Protein AF-A0A9E3DAN7-F1 (afdb_monomer)

Foldseek 3Di:
DDDDDDDDDDDDDDPDDPCPPPDDPVVVVVVVVVVVVVVVVVVVVVVVVVCVVVVCVVVVVVVCCVVQHDDQWFPDPADWKDKFWDADPDDQLNVLVSCCVVQQIRGSVQLVVLCPPPVLVVVQDTAMFIGGHRDGSVRVNVRSSDCVRGAQDADDDPPFAQQWDADPVPRDIDHGPLSRRQVRQWDQMPNDTDTQHSVNLLCCLQPPDCVVVVPDPVLVVVLVVCRRGSVSD

Solvent-accessible surface area (backbone atoms o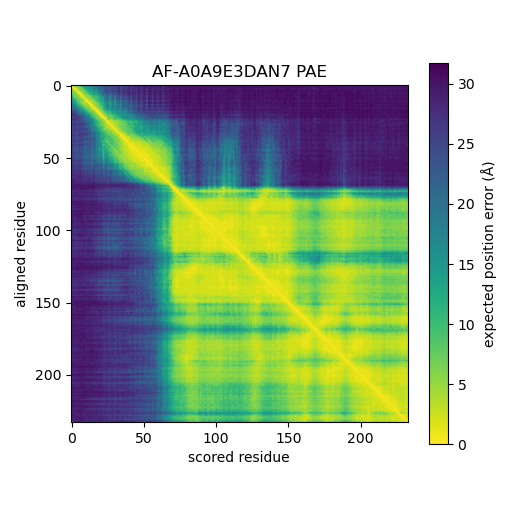nly — not comparable to full-atom values): 13617 Å² total; per-residue (Å²): 132,88,88,79,90,82,88,88,88,92,84,82,86,81,81,74,84,82,77,78,76,75,78,52,72,68,57,54,54,52,51,52,53,51,52,54,54,50,53,52,50,53,50,52,52,52,50,50,51,50,51,51,51,53,50,49,50,55,52,48,51,52,50,47,41,66,77,75,42,78,78,56,40,34,92,43,96,37,79,47,55,44,79,45,80,43,58,87,86,60,46,70,59,54,49,19,47,53,33,29,78,67,42,23,24,68,29,38,68,37,28,45,59,50,40,59,91,42,69,50,63,84,62,57,72,61,47,36,33,55,48,38,24,43,14,22,24,57,57,51,47,54,42,68,54,34,72,88,29,53,44,55,84,68,83,84,66,87,92,66,47,60,58,68,46,65,40,91,88,73,73,47,73,46,78,8,51,45,53,47,49,21,64,24,50,45,44,75,44,87,82,48,78,45,56,53,48,52,65,57,53,37,49,46,56,30,70,52,54,58,74,79,68,63,59,52,82,92,49,50,63,70,34,53,75,45,60,63,46,50,77,50,112

Secondary structure (DSSP, 8-state):
---------------------PPPHHHHHHHHHHHHHHHHHHHHHHHHHHHHHHHHHHHHHHHHHHHHSSSSS--SB-SSEEEEEE-TT--HHHHHHHHHHTTSSS-HHHHHHHHTT-TTGGGPPSEEEEEETTB-HHHHHHHHH-GGGEE------TT--SS-EE-TTT--EE--HHHHHHHHH-EEETTEEE---HHHHHHHHHHS-TTTTT--GGGHHHHHHTTT-TT--

Radius of gyration: 44.52 Å; Cα contacts (8 Å, |Δi|>4): 256; chains: 1; bounding box: 162×35×95 Å

Sequence (233 aa):
MVDSARRERAEPETVGPTTKRKPSRVARNKAERGRKRRRYANRIVVALIVVIVLGGVLVGAKLWHLAFGSGDDYSGSGKRDVVIAVQSGDSTTNVGETLQHQQVVKTVRAFVNAAHGNSGINSIQPGFYRLRTEISASNAVARLTDPKNRVGRLVIPEGRQLDDTTDMKTNKVNPGILSLISRATCVDLDGDHRCVTVEDLRAAATNSSLQALAVPPWAVEPVNELAKDHRRI

Mean predicted aligned error: 14.88 Å

Nearest PDB structures (foldseek):
  8yoa-assembly1_A  TM=8.653E-01  e=2.459E-21  Mycobacteroides abscessus
  4iiw-assembly1_A-5  TM=5.103E-01  e=6.784E-04  Listeria monocytogenes EGD-e
  4iiw-assembly1_B  TM=5.474E-01  e=1.122E-03  Listeria monocytogenes EGD-e
  8ia0-assembly1_CM  TM=1.717E-01  e=2.114E+00  Thermochaetoides thermophila DSM 1495

pLDDT: mean 83.81, std 14.25, range [36.97, 96.44]

Structure (mmCIF, N/CA/C/O backbone):
data_AF-A0A9E3DAN7-F1
#
_entry.id   AF-A0A9E3DAN7-F1
#
loop_
_atom_site.group_PDB
_atom_site.id
_atom_site.type_symbol
_atom_site.label_atom_id
_atom_site.label_alt_id
_atom_site.label_comp_id
_atom_site.label_asym_id
_atom_site.label_entity_id
_atom_site.label_seq_id
_atom_site.pdbx_PDB_ins_code
_atom_site.Cartn_x
_atom_site.Cartn_y
_atom_site.Cartn_z
_atom_site.occupancy
_atom_site.B_iso_or_equiv
_atom_site.auth_seq_id
_atom_site.auth_comp_id
_atom_site.auth_asym_id
_atom_site.auth_atom_id
_atom_site.pdbx_PDB_model_num
ATOM 1 N N . MET A 1 1 ? -134.682 -5.016 55.502 1.00 36.97 1 MET A N 1
ATOM 2 C CA . MET A 1 1 ? -134.777 -6.491 55.578 1.00 36.97 1 MET A CA 1
ATOM 3 C C . MET A 1 1 ? -133.570 -7.086 54.867 1.00 36.97 1 MET A C 1
ATOM 5 O O . MET A 1 1 ? -133.077 -6.424 53.972 1.00 36.97 1 MET A O 1
ATOM 9 N N . VAL A 1 2 ? -133.120 -8.248 55.353 1.00 45.25 2 VAL A N 1
ATOM 10 C CA . VAL A 1 2 ? -132.443 -9.401 54.706 1.00 45.25 2 VAL A CA 1
ATOM 11 C C . VAL A 1 2 ? -131.684 -9.229 53.360 1.00 45.25 2 VAL A C 1
ATOM 13 O O . VAL A 1 2 ? -132.153 -8.567 52.445 1.00 45.25 2 VAL A O 1
ATOM 16 N N . ASP A 1 3 ? -130.584 -9.993 53.263 1.00 42.81 3 ASP A N 1
ATOM 17 C CA . ASP A 1 3 ? -129.805 -10.446 52.086 1.00 42.81 3 ASP A CA 1
ATOM 18 C C . ASP A 1 3 ? -128.635 -9.617 51.511 1.00 42.81 3 ASP A C 1
ATOM 20 O O . ASP A 1 3 ? -128.644 -8.391 51.535 1.00 42.81 3 ASP A O 1
ATOM 24 N N . SER A 1 4 ? -127.606 -10.230 50.883 1.00 50.12 4 SER A N 1
ATOM 25 C CA . SER A 1 4 ? -126.839 -11.485 51.164 1.00 50.12 4 SER A CA 1
ATOM 26 C C . SER A 1 4 ? -125.834 -11.771 50.029 1.00 50.12 4 SER A C 1
ATOM 28 O O . SER A 1 4 ? -126.241 -12.219 48.963 1.00 50.12 4 SER A O 1
ATOM 30 N N . ALA A 1 5 ? -124.522 -11.682 50.300 1.00 53.94 5 ALA A N 1
ATOM 31 C CA . ALA A 1 5 ? -123.442 -12.313 49.503 1.00 53.94 5 ALA A CA 1
ATOM 32 C C . ALA A 1 5 ? -123.359 -11.909 47.986 1.00 53.94 5 ALA A C 1
ATOM 34 O O . ALA A 1 5 ? -124.120 -11.074 47.525 1.00 53.94 5 ALA A O 1
ATOM 35 N N . ARG A 1 6 ? -122.403 -12.357 47.145 1.00 52.41 6 ARG A N 1
ATOM 36 C CA . ARG A 1 6 ? -121.144 -13.107 47.359 1.00 52.41 6 ARG A CA 1
ATOM 37 C C . ARG A 1 6 ? -120.070 -12.705 46.313 1.00 52.41 6 ARG A C 1
ATOM 39 O O . ARG A 1 6 ? -120.333 -12.764 45.126 1.00 52.41 6 ARG A O 1
ATOM 46 N N . ARG A 1 7 ? -118.864 -12.376 46.802 1.00 55.47 7 ARG A N 1
ATOM 47 C CA . ARG A 1 7 ? -117.500 -12.431 46.195 1.00 55.47 7 ARG A CA 1
ATOM 48 C C . ARG A 1 7 ? -117.303 -12.684 44.681 1.00 55.47 7 ARG A C 1
ATOM 50 O O . ARG A 1 7 ? -117.706 -13.729 44.185 1.00 55.47 7 ARG A O 1
ATOM 57 N N . GLU A 1 8 ? -116.339 -11.948 44.116 1.00 54.44 8 GLU A N 1
ATOM 58 C CA . GLU A 1 8 ? -115.316 -12.496 43.197 1.00 54.44 8 GLU A CA 1
ATOM 59 C C . GLU A 1 8 ? -113.893 -12.022 43.615 1.00 54.44 8 GLU A C 1
ATOM 61 O O . GLU A 1 8 ? -113.779 -11.174 44.508 1.00 54.44 8 GLU A O 1
ATOM 66 N N . ARG A 1 9 ? -112.809 -12.660 43.125 1.00 53.53 9 ARG A N 1
ATOM 67 C CA . ARG A 1 9 ? -111.442 -12.619 43.721 1.00 53.53 9 ARG A CA 1
ATOM 68 C C . ARG A 1 9 ? -110.374 -13.236 42.785 1.00 53.53 9 ARG A C 1
ATOM 70 O O . ARG A 1 9 ? -110.609 -14.342 42.321 1.00 53.53 9 ARG A O 1
ATOM 77 N N . ALA A 1 10 ? -109.144 -12.725 42.621 1.00 55.19 10 ALA A N 1
ATOM 78 C CA . ALA A 1 10 ? -108.586 -11.382 42.875 1.00 55.19 10 ALA A CA 1
ATOM 79 C C . ALA A 1 10 ? -107.476 -11.044 41.828 1.00 55.19 10 ALA A C 1
ATOM 81 O O . ALA A 1 10 ? -107.874 -10.668 40.737 1.00 55.19 10 ALA A O 1
ATOM 82 N N . GLU A 1 11 ? -106.137 -11.122 41.966 1.00 58.66 11 GLU A N 1
ATOM 83 C CA . GLU A 1 11 ? -105.148 -11.428 43.031 1.00 58.66 11 GLU A CA 1
ATOM 84 C C . GLU A 1 11 ? -103.849 -10.579 42.814 1.00 58.66 11 GLU A C 1
ATOM 86 O O . GLU A 1 11 ? -103.683 -10.018 41.731 1.00 58.66 11 GLU A O 1
ATOM 91 N N . PRO A 1 12 ? -102.944 -10.413 43.812 1.00 62.19 12 PRO A N 1
ATOM 92 C CA . PRO A 1 12 ? -101.840 -9.434 43.769 1.00 62.19 12 PRO A CA 1
ATOM 93 C C . PRO A 1 12 ? -100.481 -9.987 43.282 1.00 62.19 12 PRO A C 1
ATOM 95 O O . PRO A 1 12 ? -100.074 -11.084 43.661 1.00 62.19 12 PRO A O 1
ATOM 98 N N . GLU A 1 13 ? -99.705 -9.177 42.550 1.00 59.38 13 GLU A N 1
ATOM 99 C CA . GLU A 1 13 ? -98.313 -9.499 42.190 1.00 59.38 13 GLU A CA 1
ATOM 100 C C . GLU A 1 13 ? -97.351 -9.236 43.369 1.00 59.38 13 GLU A C 1
ATOM 102 O O . GLU A 1 13 ? -97.108 -8.096 43.774 1.00 59.38 13 GLU A O 1
ATOM 107 N N . THR A 1 14 ? -96.782 -10.298 43.946 1.00 58.09 14 THR A N 1
ATOM 108 C CA . THR A 1 14 ? -95.896 -10.196 45.116 1.00 58.09 14 THR A CA 1
ATOM 109 C C . THR A 1 14 ? -94.452 -9.872 44.724 1.00 58.09 14 THR A C 1
ATOM 111 O O . THR A 1 14 ? -93.621 -10.770 44.564 1.00 58.09 14 THR A O 1
ATOM 114 N N . VAL A 1 15 ? -94.117 -8.583 44.631 1.00 62.66 15 VAL A N 1
ATOM 115 C CA . VAL A 1 15 ? -92.732 -8.126 44.419 1.00 62.66 15 VAL A CA 1
ATOM 116 C C . VAL A 1 15 ? -91.872 -8.440 45.654 1.00 62.66 15 VAL A C 1
ATOM 118 O O . VAL A 1 15 ? -91.898 -7.727 46.658 1.00 62.66 15 VAL A O 1
ATOM 121 N N . GLY A 1 16 ? -91.098 -9.526 45.589 1.00 59.06 16 GLY A N 1
ATOM 122 C CA . GLY A 1 16 ? -90.233 -9.969 46.686 1.00 59.06 16 GLY A CA 1
ATOM 123 C C . GLY A 1 16 ? -89.153 -8.931 47.051 1.00 59.06 16 GLY A C 1
ATOM 124 O O . GLY A 1 16 ? -88.488 -8.399 46.158 1.00 59.06 16 GLY A O 1
ATOM 125 N N . PRO A 1 17 ? -88.920 -8.633 48.345 1.00 57.06 17 PRO A N 1
ATOM 126 C CA . PRO A 1 17 ? -88.017 -7.559 48.751 1.00 57.06 17 PRO A CA 1
ATOM 127 C C . PRO A 1 17 ? -86.551 -7.910 48.458 1.00 57.06 17 PRO A C 1
ATOM 129 O O . PRO A 1 17 ? -85.922 -8.691 49.172 1.00 57.06 17 PRO A O 1
ATOM 132 N N . THR A 1 18 ? -85.962 -7.283 47.433 1.00 59.16 18 THR A N 1
ATOM 133 C CA . THR A 1 18 ? -84.556 -7.493 47.050 1.00 59.16 18 THR A CA 1
ATOM 134 C C . THR A 1 18 ? -83.591 -6.890 48.080 1.00 59.16 18 THR A C 1
ATOM 136 O O . THR A 1 18 ? -83.039 -5.800 47.892 1.00 59.16 18 THR A O 1
ATOM 139 N N . THR A 1 19 ? -83.352 -7.593 49.188 1.00 56.59 19 THR A N 1
ATOM 140 C CA . THR A 1 19 ? -82.455 -7.165 50.270 1.00 56.59 19 THR A CA 1
ATOM 141 C C . THR A 1 19 ? -80.981 -7.229 49.860 1.00 56.59 19 THR A C 1
ATOM 143 O O . THR A 1 19 ? -80.225 -8.103 50.287 1.00 56.59 19 THR A O 1
ATOM 146 N N . LYS A 1 20 ? -80.534 -6.249 49.059 1.00 58.50 20 LYS A N 1
ATOM 147 C CA . LYS A 1 20 ? -79.114 -5.972 48.783 1.00 58.50 20 LYS A CA 1
ATOM 148 C C . LYS A 1 20 ? -78.409 -5.554 50.080 1.00 58.50 20 LYS A C 1
ATOM 150 O O . LYS A 1 20 ? -78.297 -4.371 50.404 1.00 58.50 20 LYS A O 1
ATOM 155 N N . ARG A 1 21 ? -77.956 -6.557 50.839 1.00 58.41 21 ARG A N 1
ATOM 156 C CA . ARG A 1 21 ? -77.313 -6.455 52.159 1.00 58.41 21 ARG A CA 1
ATOM 157 C C . ARG A 1 21 ? -76.062 -5.570 52.081 1.00 58.41 21 ARG A C 1
ATOM 159 O O . ARG A 1 21 ? -74.987 -6.032 51.703 1.00 58.41 21 ARG A O 1
ATOM 166 N N . LYS A 1 22 ? -76.210 -4.280 52.413 1.00 58.19 22 LYS A N 1
ATOM 167 C CA . LYS A 1 22 ? -75.124 -3.284 52.362 1.00 58.19 22 LYS A CA 1
ATOM 168 C C . LYS A 1 22 ? -73.927 -3.779 53.199 1.00 58.19 22 LYS A C 1
ATOM 170 O O . LYS A 1 22 ? -74.123 -4.131 54.363 1.00 58.19 22 LYS A O 1
ATOM 175 N N . PRO A 1 23 ? -72.696 -3.823 52.651 1.00 57.91 23 PRO A N 1
ATOM 176 C CA . PRO A 1 23 ? -71.550 -4.370 53.369 1.00 57.91 23 PRO A CA 1
ATOM 177 C C . PRO A 1 23 ? -71.194 -3.508 54.586 1.00 57.91 23 PRO A C 1
ATOM 179 O O . PRO A 1 23 ? -71.151 -2.279 54.502 1.00 57.91 23 PRO A O 1
ATOM 182 N N . SER A 1 24 ? -70.905 -4.167 55.711 1.00 65.19 24 SER A N 1
ATOM 183 C CA . SER A 1 24 ? -70.521 -3.521 56.974 1.00 65.19 24 SER A CA 1
ATOM 184 C C . SER A 1 24 ? -69.365 -2.525 56.795 1.00 65.19 24 SER A C 1
ATOM 186 O O . SER A 1 24 ? -68.432 -2.768 56.021 1.00 65.19 24 SER A O 1
ATOM 188 N N . ARG A 1 25 ? -69.369 -1.435 57.583 1.00 62.25 25 ARG A N 1
ATOM 189 C CA . ARG A 1 25 ? -68.248 -0.473 57.677 1.00 62.25 25 ARG A CA 1
ATOM 190 C C . ARG A 1 25 ? -66.902 -1.184 57.906 1.00 62.25 25 ARG A C 1
ATOM 192 O O . ARG A 1 25 ? -65.898 -0.796 57.316 1.00 62.25 25 ARG A O 1
ATOM 199 N N . VAL A 1 26 ? -66.891 -2.280 58.671 1.00 62.69 26 VAL A N 1
ATOM 200 C CA . VAL A 1 26 ? -65.689 -3.096 58.928 1.00 62.69 26 VAL A CA 1
ATOM 201 C C . VAL A 1 26 ? -65.151 -3.744 57.642 1.00 62.69 26 VAL A C 1
ATOM 203 O O . VAL A 1 26 ? -63.940 -3.757 57.417 1.00 62.69 26 VAL A O 1
ATOM 206 N N . ALA A 1 27 ? -66.033 -4.226 56.760 1.00 61.84 27 ALA A N 1
ATOM 207 C CA . ALA A 1 27 ? -65.649 -4.837 55.487 1.00 61.84 27 ALA A CA 1
ATOM 208 C C . ALA A 1 27 ? -65.054 -3.808 54.509 1.00 61.84 27 ALA A C 1
ATOM 210 O O . ALA A 1 27 ? -64.025 -4.085 53.890 1.00 61.84 27 ALA A O 1
ATOM 211 N N . ARG A 1 28 ? -65.630 -2.595 54.434 1.00 61.72 28 ARG A N 1
ATOM 212 C CA . ARG A 1 28 ? -65.043 -1.474 53.670 1.00 61.72 28 ARG A CA 1
ATOM 213 C C . ARG A 1 28 ? -63.640 -1.131 54.173 1.00 61.72 28 ARG A C 1
ATOM 215 O O . ARG A 1 28 ? -62.696 -1.153 53.387 1.00 61.72 28 ARG A O 1
ATOM 222 N N . ASN A 1 29 ? -63.475 -0.940 55.482 1.00 61.94 29 ASN A N 1
ATOM 223 C CA . ASN A 1 29 ? -62.179 -0.596 56.073 1.00 61.94 29 ASN A CA 1
ATOM 224 C C . ASN A 1 29 ? -61.116 -1.691 55.839 1.00 61.94 29 ASN A C 1
ATOM 226 O O . ASN A 1 29 ? -59.954 -1.377 55.571 1.00 61.94 29 ASN A O 1
ATOM 230 N N . LYS A 1 30 ? -61.496 -2.979 55.880 1.00 61.25 30 LYS A N 1
ATOM 231 C CA . LYS A 1 30 ? -60.592 -4.104 55.570 1.00 61.25 30 LYS A CA 1
ATOM 232 C C . LYS A 1 30 ? -60.19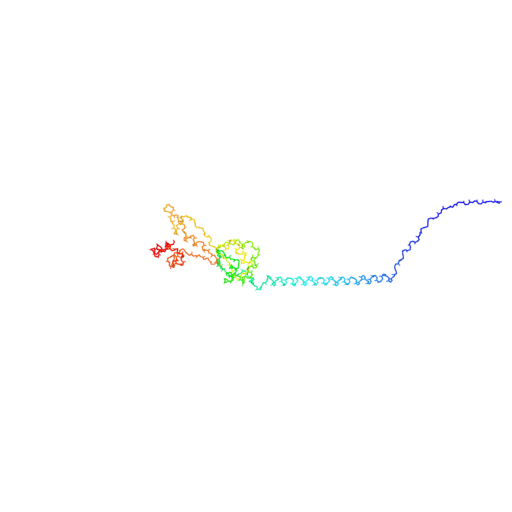4 -4.122 54.084 1.00 61.25 30 LYS A C 1
ATOM 234 O O . LYS A 1 30 ? -59.013 -4.291 53.778 1.00 61.25 30 LYS A O 1
ATOM 239 N N . ALA A 1 31 ? -61.134 -3.864 53.171 1.00 61.12 31 ALA A N 1
ATOM 240 C CA . ALA A 1 31 ? -60.869 -3.768 51.733 1.00 61.12 31 ALA A CA 1
ATOM 241 C C . ALA A 1 31 ? -59.983 -2.560 51.363 1.00 61.12 31 ALA A C 1
ATOM 243 O O . ALA A 1 31 ? -59.081 -2.682 50.533 1.00 61.12 31 ALA A O 1
ATOM 244 N N . GLU A 1 32 ? -60.183 -1.403 51.997 1.00 60.62 32 GLU A N 1
ATOM 245 C CA . GLU A 1 32 ? -59.375 -0.196 51.774 1.00 60.62 32 GLU A CA 1
ATOM 246 C C . GLU A 1 32 ? -57.937 -0.353 52.300 1.00 60.62 32 GLU A C 1
ATOM 248 O O . GLU A 1 32 ? -56.983 -0.012 51.593 1.00 60.62 32 GLU A O 1
ATOM 253 N N . ARG A 1 33 ? -57.754 -0.968 53.481 1.00 59.41 33 ARG A N 1
ATOM 254 C CA . ARG A 1 33 ? -56.424 -1.355 53.995 1.00 59.41 33 ARG A CA 1
ATOM 255 C C . ARG A 1 33 ? -55.723 -2.344 53.055 1.00 59.41 33 ARG A C 1
ATOM 257 O O . ARG A 1 33 ? -54.554 -2.139 52.726 1.00 59.41 33 ARG A O 1
ATOM 264 N N . GLY A 1 34 ? -56.442 -3.350 52.547 1.00 59.44 34 GLY A N 1
ATOM 265 C CA . GLY A 1 34 ? -55.932 -4.282 51.535 1.00 59.44 34 GLY A CA 1
ATOM 266 C C . GLY A 1 34 ? -55.487 -3.580 50.245 1.00 59.44 34 GLY A C 1
ATOM 267 O O . GLY A 1 34 ? -54.378 -3.812 49.766 1.00 59.44 34 GLY A O 1
ATOM 268 N N . ARG A 1 35 ? -56.299 -2.649 49.724 1.00 61.81 35 ARG A N 1
ATOM 269 C CA . ARG A 1 35 ? -55.968 -1.834 48.540 1.00 61.81 35 ARG A CA 1
ATOM 270 C C . ARG A 1 35 ? -54.722 -0.968 48.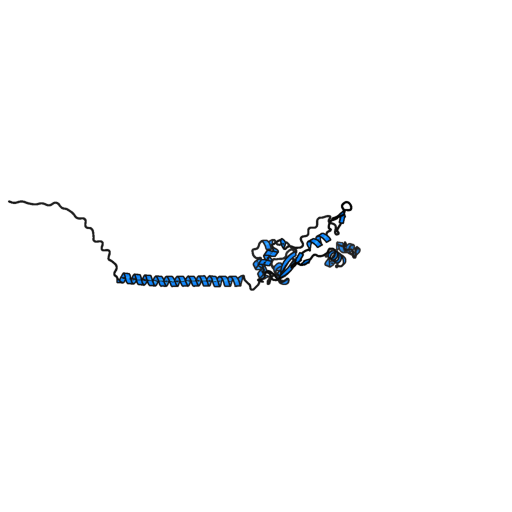755 1.00 61.81 35 ARG A C 1
ATOM 272 O O . ARG A 1 35 ? -53.870 -0.940 47.869 1.00 61.81 35 ARG A O 1
ATOM 279 N N . LYS A 1 36 ? -54.560 -0.311 49.914 1.00 61.41 36 LYS A N 1
ATOM 280 C CA . LYS A 1 36 ? -53.324 0.435 50.239 1.00 61.41 36 LYS A CA 1
ATOM 281 C C . LYS A 1 36 ? -52.097 -0.488 50.287 1.00 61.41 36 LYS A C 1
ATOM 283 O O . LYS A 1 36 ? -51.100 -0.175 49.640 1.00 61.41 36 LYS A O 1
ATOM 288 N N . ARG A 1 37 ? -52.179 -1.642 50.965 1.00 67.75 37 ARG A N 1
ATOM 289 C CA . ARG A 1 37 ? -51.058 -2.602 51.061 1.00 67.75 37 ARG A CA 1
ATOM 290 C C . ARG A 1 37 ? -50.656 -3.161 49.687 1.00 67.75 37 ARG A C 1
ATOM 292 O O . ARG A 1 37 ? -49.469 -3.225 49.390 1.00 67.75 37 ARG A O 1
ATOM 299 N N . ARG A 1 38 ? -51.630 -3.464 48.816 1.00 69.94 38 ARG A N 1
ATOM 300 C CA . ARG A 1 38 ? -51.385 -3.938 47.438 1.00 69.94 38 ARG A CA 1
ATOM 301 C C . ARG A 1 38 ? -50.717 -2.870 46.558 1.00 69.94 38 ARG A C 1
ATOM 303 O O . ARG A 1 38 ? -49.802 -3.200 45.819 1.00 69.94 38 ARG A O 1
ATOM 310 N N . ARG A 1 39 ? -51.079 -1.583 46.688 1.00 72.25 39 ARG A N 1
ATOM 311 C CA . ARG A 1 39 ? -50.371 -0.481 45.993 1.00 72.25 39 ARG A CA 1
ATOM 312 C C . ARG A 1 39 ? -48.901 -0.364 46.416 1.00 72.25 39 ARG A C 1
ATOM 314 O O . ARG A 1 39 ? -48.056 -0.134 45.559 1.00 72.25 39 ARG A O 1
ATOM 321 N N . TYR A 1 40 ? -48.595 -0.525 47.706 1.00 77.06 40 TYR A N 1
ATOM 322 C CA . TYR A 1 40 ? -47.208 -0.523 48.190 1.00 77.06 40 TYR A CA 1
ATOM 323 C C . TYR A 1 40 ? -46.418 -1.735 47.679 1.00 77.06 40 TYR A C 1
ATOM 325 O O . TYR A 1 40 ? -45.318 -1.553 47.169 1.00 77.06 40 TYR A O 1
ATOM 333 N N . ALA A 1 41 ? -46.998 -2.939 47.724 1.00 78.44 41 ALA A N 1
ATOM 334 C CA . ALA A 1 41 ? -46.372 -4.138 47.162 1.00 78.44 41 ALA A CA 1
ATOM 335 C C . ALA A 1 41 ? -46.061 -3.974 45.662 1.00 78.44 41 ALA A C 1
ATOM 337 O O . ALA A 1 41 ? -44.925 -4.183 45.248 1.00 78.44 41 ALA A O 1
ATOM 338 N N . ASN A 1 42 ? -47.024 -3.500 44.862 1.00 78.94 42 ASN A N 1
ATOM 339 C CA . ASN A 1 42 ? -46.808 -3.240 43.436 1.00 78.94 42 ASN A CA 1
ATOM 340 C C . ASN A 1 42 ? -45.697 -2.200 43.186 1.00 78.94 42 ASN A C 1
ATOM 342 O O . ASN A 1 42 ? -44.917 -2.374 42.256 1.00 78.94 42 ASN A O 1
ATOM 346 N N . ARG A 1 43 ? -45.584 -1.146 44.011 1.00 84.38 43 ARG A N 1
ATOM 347 C CA . ARG A 1 43 ? -44.484 -0.165 43.905 1.00 84.38 43 ARG A CA 1
ATOM 348 C C . ARG A 1 43 ? -43.114 -0.790 44.176 1.00 84.38 43 ARG A C 1
ATOM 350 O O . ARG A 1 43 ? -42.175 -0.482 43.454 1.00 84.38 43 ARG A O 1
ATOM 357 N N . ILE A 1 44 ? -43.007 -1.677 45.168 1.00 88.31 44 ILE A N 1
ATOM 358 C CA . ILE A 1 44 ? -41.759 -2.392 45.487 1.00 88.31 44 ILE A CA 1
ATOM 359 C C . ILE A 1 44 ? -41.373 -3.346 44.346 1.00 88.31 44 ILE A C 1
ATOM 361 O O . ILE A 1 44 ? -40.217 -3.366 43.939 1.00 88.31 44 ILE A O 1
ATOM 365 N N . VAL A 1 45 ? -42.339 -4.075 43.775 1.00 88.12 45 VAL A N 1
ATOM 366 C CA . VAL A 1 45 ? -42.103 -4.960 42.618 1.00 88.12 45 VAL A CA 1
ATOM 367 C C . VAL A 1 45 ? -41.645 -4.169 41.388 1.00 88.12 45 VAL A C 1
ATOM 369 O O . VAL A 1 45 ? -40.670 -4.554 40.753 1.00 88.12 45 VAL A O 1
ATOM 372 N N . VAL A 1 46 ? -42.283 -3.035 41.076 1.00 87.62 46 VAL A N 1
ATOM 373 C CA . VAL A 1 46 ? -41.853 -2.166 39.964 1.00 87.62 46 VAL A CA 1
ATOM 374 C C . VAL A 1 46 ? -40.457 -1.587 40.214 1.00 87.62 46 VAL A C 1
ATOM 376 O O . VAL A 1 46 ? -39.642 -1.583 39.298 1.00 87.62 46 VAL A O 1
ATOM 379 N N . ALA A 1 47 ? -40.142 -1.160 41.441 1.00 86.81 47 ALA A N 1
ATOM 380 C CA . ALA A 1 47 ? -38.803 -0.680 41.786 1.00 86.81 47 ALA A CA 1
ATOM 381 C C . ALA A 1 47 ? -37.731 -1.773 41.620 1.00 86.81 47 ALA A C 1
ATOM 383 O O . ALA A 1 47 ? -36.678 -1.503 41.048 1.00 86.81 47 ALA A O 1
ATOM 384 N N . LEU A 1 48 ? -38.012 -3.014 42.039 1.00 89.56 48 LEU A N 1
ATOM 385 C CA . LEU A 1 48 ? -37.127 -4.162 41.811 1.00 89.56 48 LEU A CA 1
ATOM 386 C C . LEU A 1 48 ? -36.909 -4.439 40.320 1.00 89.56 48 LEU A C 1
ATOM 388 O O . LEU A 1 48 ? -35.769 -4.612 39.905 1.00 89.56 48 LEU A O 1
ATOM 392 N N . ILE A 1 49 ? -37.969 -4.423 39.504 1.00 88.62 49 ILE A N 1
ATOM 393 C CA . ILE A 1 49 ? -37.855 -4.601 38.047 1.00 88.62 49 ILE A CA 1
ATOM 394 C C . ILE A 1 49 ? -36.995 -3.489 37.432 1.00 88.62 49 ILE A C 1
ATOM 396 O O . ILE A 1 49 ? -36.107 -3.784 36.640 1.00 88.62 49 ILE A O 1
ATOM 400 N N . VAL A 1 50 ? -37.193 -2.227 37.828 1.00 88.94 50 VAL A N 1
ATOM 401 C CA . VAL A 1 50 ? -36.376 -1.097 37.350 1.00 88.94 50 VAL A CA 1
ATOM 402 C C . VAL A 1 50 ? -34.906 -1.254 37.755 1.00 88.94 50 VAL A C 1
ATOM 404 O O . VAL A 1 50 ? -34.034 -1.045 36.918 1.00 88.94 50 VAL A O 1
ATOM 407 N N . VAL A 1 51 ? -34.609 -1.681 38.986 1.00 90.00 51 VAL A N 1
ATOM 408 C CA . VAL A 1 51 ? -33.228 -1.952 39.433 1.00 90.00 51 VAL A CA 1
ATOM 409 C C . VAL A 1 51 ? -32.599 -3.116 38.659 1.00 90.00 51 VAL A C 1
ATOM 411 O O . VAL A 1 51 ? -31.443 -3.013 38.258 1.00 90.00 51 VAL A O 1
ATOM 414 N N . ILE A 1 52 ? -33.348 -4.189 38.387 1.00 89.00 52 ILE A N 1
ATOM 415 C CA . ILE A 1 52 ? -32.871 -5.336 37.595 1.00 89.00 52 ILE A CA 1
ATOM 416 C C . ILE A 1 52 ? -32.615 -4.930 36.137 1.00 89.00 52 ILE A C 1
ATOM 418 O O . ILE A 1 52 ? -31.589 -5.307 35.579 1.00 89.00 52 ILE A O 1
ATOM 422 N N . VAL A 1 53 ? -33.491 -4.126 35.526 1.00 87.06 53 VAL A N 1
ATOM 423 C CA . VAL A 1 53 ? -33.311 -3.632 34.150 1.00 87.06 53 VAL A CA 1
ATOM 424 C C . VAL A 1 53 ? -32.132 -2.661 34.062 1.00 87.06 53 VAL A C 1
ATOM 426 O O . VAL A 1 53 ? -31.281 -2.835 33.197 1.00 87.06 53 VAL A O 1
ATOM 429 N N . LEU A 1 54 ? -32.020 -1.683 34.967 1.00 83.94 54 LEU A N 1
ATOM 430 C CA . LEU A 1 54 ? -30.887 -0.747 34.986 1.00 83.94 54 LEU A CA 1
ATOM 431 C C . LEU A 1 54 ? -29.561 -1.461 35.276 1.00 83.94 54 LEU A C 1
ATOM 433 O O . LEU A 1 54 ? -28.566 -1.194 34.608 1.00 83.94 54 LEU A O 1
ATOM 437 N N . GLY A 1 55 ? -29.550 -2.405 36.221 1.00 82.75 55 GLY A N 1
ATOM 438 C CA . GLY A 1 55 ? -28.392 -3.251 36.507 1.00 82.75 55 GLY A CA 1
ATOM 439 C C . GLY A 1 55 ? -28.008 -4.125 35.312 1.00 82.75 55 GLY A C 1
ATOM 440 O O . GLY A 1 55 ? -26.839 -4.169 34.945 1.00 82.75 55 GLY A O 1
ATOM 441 N N . GLY A 1 56 ? -28.985 -4.754 34.655 1.00 82.00 56 GLY A N 1
ATOM 442 C CA . GLY A 1 56 ? -28.783 -5.558 33.448 1.00 82.00 56 GLY A CA 1
ATOM 443 C C . GLY A 1 56 ? -28.270 -4.745 32.258 1.00 82.00 56 GLY A C 1
ATOM 444 O O . GLY A 1 56 ? -27.379 -5.207 31.555 1.00 82.00 56 GLY A O 1
ATOM 445 N N . VAL A 1 57 ? -28.754 -3.514 32.067 1.00 80.31 57 VAL A N 1
ATOM 446 C CA . VAL A 1 57 ? -28.253 -2.591 31.033 1.00 80.31 57 VAL A CA 1
ATOM 447 C C . VAL A 1 57 ? -26.835 -2.117 31.355 1.00 80.31 57 VAL A C 1
ATOM 449 O O . VAL A 1 57 ? -25.984 -2.142 30.472 1.00 80.31 57 VAL A O 1
ATOM 452 N N . LEU A 1 58 ? -26.534 -1.741 32.603 1.00 74.56 58 LEU A N 1
ATOM 453 C CA . LEU A 1 58 ? -25.192 -1.295 33.002 1.00 74.56 58 LEU A CA 1
ATOM 454 C C . LEU A 1 58 ? -24.156 -2.426 32.941 1.00 74.56 58 LEU A C 1
ATOM 456 O O . LEU A 1 58 ? -23.062 -2.230 32.415 1.00 74.56 58 LEU A O 1
ATOM 460 N N . VAL A 1 59 ? -24.493 -3.617 33.445 1.00 78.25 59 VAL A N 1
ATOM 461 C CA . VAL A 1 59 ? -23.621 -4.799 33.381 1.00 78.25 59 VAL A CA 1
ATOM 462 C C . VAL A 1 59 ? -23.507 -5.300 31.943 1.00 78.25 59 VAL A C 1
ATOM 464 O O . VAL A 1 59 ? -22.399 -5.579 31.502 1.00 78.25 59 VAL A O 1
ATOM 467 N N . GLY A 1 60 ? -24.604 -5.339 31.183 1.00 72.00 60 GLY A N 1
ATOM 468 C CA . GLY A 1 60 ? -24.611 -5.714 29.769 1.00 72.00 60 GLY A CA 1
ATOM 469 C C . GLY A 1 60 ? -23.754 -4.783 28.913 1.00 72.00 60 GLY A C 1
ATOM 470 O O . GLY A 1 60 ? -22.890 -5.260 28.185 1.00 72.00 60 GLY A O 1
ATOM 471 N N . ALA A 1 61 ? -23.902 -3.464 29.065 1.00 67.25 61 ALA A N 1
ATOM 472 C CA . ALA A 1 61 ? -23.056 -2.482 28.389 1.00 67.25 61 ALA A CA 1
ATOM 473 C C . ALA A 1 61 ? -21.585 -2.605 28.816 1.00 67.25 61 ALA A C 1
ATOM 475 O O . ALA A 1 61 ? -20.698 -2.583 27.967 1.00 67.25 61 ALA A O 1
ATOM 476 N N . LYS A 1 62 ? -21.296 -2.798 30.111 1.00 62.75 62 LYS A N 1
ATOM 477 C CA . LYS A 1 62 ? -19.914 -2.960 30.589 1.00 62.75 62 LYS A CA 1
ATOM 478 C C . LYS A 1 62 ? -19.272 -4.262 30.098 1.00 62.75 62 LYS A C 1
ATOM 480 O O . LYS A 1 62 ? -18.100 -4.246 29.742 1.00 62.75 62 LYS A O 1
ATOM 485 N N . LEU A 1 63 ? -20.023 -5.363 30.026 1.00 65.88 63 LEU A N 1
ATOM 486 C CA . LEU A 1 63 ? -19.567 -6.626 29.437 1.00 65.88 63 LEU A CA 1
ATOM 487 C C . LEU A 1 63 ? -19.399 -6.517 27.918 1.00 65.88 63 LEU A C 1
ATOM 489 O O . LEU A 1 63 ? -18.422 -7.035 27.391 1.00 65.88 63 LEU A O 1
ATOM 493 N N . TRP A 1 64 ? -20.270 -5.782 27.222 1.00 62.88 64 TRP A N 1
ATOM 494 C CA . TRP A 1 64 ? -20.106 -5.469 25.800 1.00 62.88 64 TRP A CA 1
ATOM 495 C C . TRP A 1 64 ? -18.832 -4.646 25.557 1.00 62.88 64 TRP A C 1
ATOM 497 O O . TRP A 1 64 ? -18.026 -4.992 24.700 1.00 62.88 64 TRP A O 1
ATOM 507 N N . HIS A 1 65 ? -18.577 -3.618 26.369 1.00 55.00 65 HIS A N 1
ATOM 508 C CA . HIS A 1 65 ? -17.333 -2.845 26.314 1.00 55.00 65 HIS A CA 1
ATOM 509 C C . HIS A 1 65 ? -16.088 -3.639 26.748 1.00 55.00 65 HIS A C 1
ATOM 511 O O . HIS A 1 65 ? -14.997 -3.286 26.320 1.00 55.00 65 HIS A O 1
ATOM 517 N N . LEU A 1 66 ? -16.217 -4.712 27.536 1.00 54.69 66 LEU A N 1
ATOM 518 C CA . LEU A 1 66 ? -15.105 -5.619 27.862 1.00 54.69 66 LEU A CA 1
ATOM 519 C C . LEU A 1 66 ? -14.864 -6.683 26.776 1.00 54.69 66 LEU A C 1
ATOM 521 O O . LEU A 1 66 ? -13.723 -7.076 26.560 1.00 54.69 66 LEU A O 1
ATOM 525 N N . ALA A 1 67 ? -15.909 -7.131 26.078 1.00 55.69 67 ALA A N 1
ATOM 526 C CA . ALA A 1 67 ? -15.809 -8.091 24.977 1.00 55.69 67 ALA A CA 1
ATOM 527 C C . ALA A 1 67 ? -15.392 -7.442 23.642 1.00 55.69 67 ALA A C 1
ATOM 529 O O . ALA A 1 67 ? -14.761 -8.100 22.815 1.00 55.69 67 ALA A O 1
ATOM 530 N N . PHE A 1 68 ? -15.733 -6.164 23.437 1.00 56.38 68 PHE A N 1
ATOM 531 C CA . PHE A 1 68 ? -15.589 -5.454 22.159 1.00 56.38 68 PHE A CA 1
ATOM 532 C C . PHE A 1 68 ? -14.911 -4.071 22.268 1.00 56.38 68 PHE A C 1
ATOM 534 O O . PHE A 1 68 ? -14.990 -3.290 21.320 1.00 56.38 68 PHE A O 1
ATOM 541 N N . GLY A 1 69 ? -14.279 -3.710 23.396 1.00 49.41 69 GLY A N 1
ATOM 542 C CA . GLY A 1 69 ? -13.820 -2.332 23.626 1.00 49.41 69 GLY A CA 1
ATOM 543 C C . GLY A 1 69 ? -12.453 -2.151 24.295 1.00 49.41 69 GLY A C 1
ATOM 544 O O . GLY A 1 69 ? -12.181 -2.650 25.381 1.00 49.41 69 GLY A O 1
ATOM 545 N N . SER A 1 70 ? -11.640 -1.271 23.703 1.00 54.28 70 SER A N 1
ATOM 546 C CA . SER A 1 70 ? -10.539 -0.495 24.321 1.00 54.28 70 SER A CA 1
ATOM 547 C C . SER A 1 70 ? -9.308 -1.212 24.908 1.00 54.28 70 SER A C 1
ATOM 549 O O . SER A 1 70 ? -8.260 -0.578 25.010 1.00 54.28 70 SER A O 1
ATOM 551 N N . GLY A 1 71 ? -9.369 -2.502 25.250 1.00 59.94 71 GLY A N 1
ATOM 552 C CA . GLY A 1 71 ? -8.197 -3.256 25.718 1.00 59.94 71 GLY A CA 1
ATOM 553 C C . GLY A 1 71 ? -7.200 -3.553 24.593 1.00 59.94 71 GLY A C 1
ATOM 554 O O . GLY A 1 71 ? -6.036 -3.153 24.656 1.00 59.94 71 GLY A O 1
ATOM 555 N N . ASP A 1 72 ? -7.689 -4.192 23.531 1.00 75.06 72 ASP A N 1
ATOM 556 C CA . ASP A 1 72 ? -6.869 -4.851 22.501 1.00 75.06 72 ASP A CA 1
ATOM 557 C C . ASP A 1 72 ? -6.616 -3.990 21.245 1.00 75.06 72 ASP A C 1
ATOM 559 O O . ASP A 1 72 ? -5.969 -4.452 20.305 1.00 75.06 72 ASP A O 1
ATOM 563 N N . ASP A 1 73 ? -7.112 -2.749 21.210 1.00 84.38 73 ASP A N 1
ATOM 564 C CA . ASP A 1 73 ? -7.103 -1.873 20.027 1.00 84.38 73 ASP A CA 1
ATOM 565 C C . ASP A 1 73 ? -6.598 -0.447 20.336 1.00 84.38 73 ASP A C 1
ATOM 567 O O . ASP A 1 73 ? -6.476 -0.058 21.503 1.00 84.38 73 ASP A O 1
ATOM 571 N N . TYR A 1 74 ? -6.298 0.341 19.299 1.00 87.94 74 TYR A N 1
ATOM 572 C CA . TYR A 1 74 ? -6.056 1.783 19.414 1.00 87.94 74 TYR A CA 1
ATOM 573 C C . TYR A 1 74 ? -7.369 2.575 19.325 1.00 87.94 74 TYR A C 1
ATOM 575 O O . TYR A 1 74 ? -8.274 2.231 18.572 1.00 87.94 74 TYR A O 1
ATOM 583 N N . SER A 1 75 ? -7.457 3.689 20.053 1.00 82.50 75 SER A N 1
ATOM 584 C CA . SER A 1 75 ? -8.606 4.611 20.023 1.00 82.50 75 SER A CA 1
ATOM 585 C C . SER A 1 75 ? -8.373 5.870 19.171 1.00 82.50 75 SER A C 1
ATOM 587 O O . SER A 1 75 ? -9.180 6.796 19.214 1.00 82.50 75 SER A O 1
ATOM 589 N N . GLY A 1 76 ? -7.249 5.949 18.452 1.00 78.19 76 GLY A N 1
ATOM 590 C CA . GLY A 1 76 ? -6.841 7.126 17.684 1.00 78.19 76 GLY A CA 1
ATOM 591 C C . GLY A 1 76 ? -7.389 7.173 16.253 1.00 78.19 76 GLY A C 1
ATOM 592 O O . GLY A 1 76 ? -7.729 6.155 15.652 1.00 78.19 76 GLY A O 1
ATOM 593 N N . SER A 1 77 ? -7.385 8.377 15.674 1.00 81.44 77 SER A N 1
ATOM 594 C CA . SER A 1 77 ? -7.561 8.637 14.232 1.00 81.44 77 SER A CA 1
ATOM 595 C C . SER A 1 77 ? -6.275 8.414 13.409 1.00 81.44 77 SER A C 1
ATOM 597 O O . SER A 1 77 ? -6.235 8.685 12.205 1.00 81.44 77 SER A O 1
ATOM 599 N N . GLY A 1 78 ? -5.229 7.898 14.058 1.00 87.19 78 GLY A N 1
ATOM 600 C CA . GLY A 1 78 ? -3.913 7.622 13.498 1.00 87.19 78 GLY A CA 1
ATOM 601 C C . GLY A 1 78 ? -2.925 8.781 13.629 1.00 87.19 78 GLY A C 1
ATOM 602 O O . GLY A 1 78 ? -3.322 9.946 13.662 1.00 87.19 78 GLY A O 1
ATOM 603 N N . LYS A 1 79 ? -1.628 8.460 13.703 1.00 91.69 79 LYS A N 1
ATOM 604 C CA . LYS A 1 79 ? -0.536 9.435 13.878 1.00 91.69 79 LYS A CA 1
ATOM 605 C C . LYS A 1 79 ? 0.151 9.798 12.564 1.00 91.69 79 LYS A C 1
ATOM 607 O O . LYS A 1 79 ? -0.043 10.917 12.096 1.00 91.69 79 LYS A O 1
ATOM 612 N N . ARG A 1 80 ? 0.914 8.857 11.995 1.00 93.44 80 ARG A N 1
ATOM 613 C CA . ARG A 1 80 ? 1.656 8.994 10.730 1.00 93.44 80 ARG A CA 1
ATOM 614 C C . ARG A 1 80 ? 1.089 8.071 9.658 1.00 93.44 80 ARG A C 1
ATOM 616 O O . ARG A 1 80 ? 0.565 7.009 9.993 1.00 93.44 80 ARG A O 1
ATOM 623 N N . ASP A 1 81 ? 1.226 8.432 8.396 1.00 94.69 81 ASP A N 1
ATOM 624 C CA . ASP A 1 81 ? 0.906 7.568 7.265 1.00 94.69 81 ASP A CA 1
ATOM 625 C C . ASP A 1 81 ? 1.963 6.454 7.099 1.00 94.69 81 ASP A C 1
ATOM 627 O O . ASP A 1 81 ? 3.118 6.553 7.531 1.00 94.69 81 ASP A O 1
ATOM 631 N N . VAL A 1 82 ? 1.553 5.339 6.493 1.00 94.94 82 VAL A N 1
ATOM 632 C CA . VAL A 1 82 ? 2.417 4.193 6.179 1.00 94.94 82 VAL A CA 1
ATOM 633 C C . VAL A 1 82 ? 1.854 3.416 4.990 1.00 94.94 82 VAL A C 1
ATOM 635 O O . VAL A 1 82 ? 0.639 3.273 4.856 1.00 94.94 82 VAL A O 1
ATOM 638 N N . VAL A 1 83 ? 2.729 2.893 4.129 1.00 94.81 83 VAL A N 1
ATOM 639 C CA . VAL A 1 83 ? 2.342 1.982 3.042 1.00 94.81 83 VAL A CA 1
ATOM 640 C C . VAL A 1 83 ? 2.552 0.539 3.495 1.00 94.81 83 VAL A C 1
ATOM 642 O O . VAL A 1 83 ? 3.637 0.179 3.944 1.00 94.81 83 VAL A O 1
ATOM 645 N N . ILE A 1 84 ? 1.513 -0.282 3.368 1.00 95.06 84 ILE A N 1
ATOM 646 C CA . ILE A 1 84 ? 1.505 -1.708 3.710 1.00 95.06 84 ILE A CA 1
ATOM 647 C C . ILE A 1 84 ? 1.340 -2.529 2.432 1.00 95.06 84 ILE A C 1
ATOM 649 O O . ILE A 1 84 ? 0.514 -2.182 1.589 1.00 95.06 84 ILE A O 1
ATOM 653 N N . ALA A 1 85 ? 2.091 -3.621 2.298 1.00 93.31 85 ALA A N 1
ATOM 654 C CA . ALA A 1 85 ? 1.869 -4.625 1.261 1.00 93.31 85 ALA A CA 1
ATOM 655 C C . ALA A 1 85 ? 0.904 -5.711 1.763 1.00 93.31 85 ALA A C 1
ATOM 657 O O . ALA A 1 85 ? 1.065 -6.206 2.876 1.00 93.31 85 ALA A O 1
ATOM 658 N N . VAL A 1 86 ? -0.059 -6.098 0.928 1.00 93.38 86 VAL A N 1
ATOM 659 C CA . VAL A 1 86 ? -0.882 -7.308 1.077 1.00 93.38 86 VAL A CA 1
ATOM 660 C C . VAL A 1 86 ? -0.484 -8.264 -0.044 1.00 93.38 86 VAL A C 1
ATOM 662 O O . VAL A 1 86 ? -0.548 -7.888 -1.219 1.00 93.38 86 VAL A O 1
ATOM 665 N N . GLN A 1 87 ? -0.041 -9.474 0.291 1.00 92.00 87 GLN A N 1
ATOM 666 C CA . GLN A 1 87 ? 0.466 -10.445 -0.677 1.00 92.00 87 GLN A CA 1
ATOM 667 C C . GLN A 1 87 ? -0.650 -11.318 -1.267 1.00 92.00 87 GLN A C 1
ATOM 669 O O . GLN A 1 87 ? -1.752 -11.445 -0.728 1.00 92.00 87 GLN A O 1
ATOM 674 N N . SER A 1 88 ? -0.363 -11.940 -2.410 1.00 90.44 88 SER A N 1
ATOM 675 C CA . SER A 1 88 ? -1.270 -12.900 -3.041 1.00 90.44 88 SER A CA 1
ATOM 676 C C . SER A 1 88 ? -1.385 -14.162 -2.187 1.00 90.44 88 SER A C 1
ATOM 678 O O . SER A 1 88 ? -0.423 -14.913 -2.066 1.00 90.44 88 SER A O 1
ATOM 680 N N . GLY A 1 89 ? -2.573 -14.403 -1.627 1.00 89.44 89 GLY A N 1
ATOM 681 C CA . GLY A 1 89 ? -2.839 -15.540 -0.739 1.00 89.44 89 GLY A CA 1
ATOM 682 C C . GLY A 1 89 ? -2.735 -15.230 0.758 1.00 89.44 89 GLY A C 1
ATOM 683 O O . GLY A 1 89 ? -2.905 -16.146 1.560 1.00 89.44 89 GLY A O 1
ATOM 684 N N . ASP A 1 90 ? -2.502 -13.972 1.152 1.00 91.38 90 ASP A N 1
ATOM 685 C CA . ASP A 1 90 ? -2.543 -13.588 2.565 1.00 91.38 90 ASP A CA 1
ATOM 686 C C . ASP A 1 90 ? -3.931 -13.814 3.180 1.00 91.38 90 ASP A C 1
ATOM 688 O O . ASP A 1 90 ? -4.954 -13.373 2.651 1.00 91.38 90 ASP A O 1
ATOM 692 N N . SER A 1 91 ? -3.964 -14.464 4.346 1.00 91.69 91 SER A N 1
ATOM 693 C CA . SER A 1 91 ? -5.182 -14.550 5.153 1.00 91.69 91 SER A CA 1
ATOM 694 C C . SER A 1 91 ? -5.448 -13.238 5.899 1.00 91.69 91 SER A C 1
ATOM 696 O O . SER A 1 91 ? -4.535 -12.451 6.155 1.00 91.69 91 SER A O 1
ATOM 698 N N . THR A 1 92 ? -6.686 -13.029 6.357 1.00 91.31 92 THR A N 1
ATOM 699 C CA . THR A 1 92 ? -7.041 -11.911 7.253 1.00 91.31 92 THR A CA 1
ATOM 700 C C . THR A 1 92 ? -6.147 -11.847 8.500 1.00 91.31 92 THR A C 1
ATOM 702 O O . THR A 1 92 ? -5.881 -10.758 9.011 1.00 91.31 92 THR A O 1
ATOM 705 N N . THR A 1 93 ? -5.644 -12.992 8.973 1.00 93.12 93 THR A N 1
ATOM 706 C CA . THR A 1 93 ? -4.685 -13.069 10.083 1.00 93.12 93 THR A CA 1
ATOM 707 C C . THR A 1 93 ? -3.302 -12.571 9.659 1.00 93.12 93 THR A C 1
ATOM 709 O O . THR A 1 93 ? -2.766 -11.707 10.343 1.00 93.12 93 THR A O 1
ATOM 712 N N . ASN A 1 94 ? -2.775 -13.002 8.502 1.00 95.19 94 ASN A N 1
ATOM 713 C CA . ASN A 1 94 ? -1.488 -12.533 7.958 1.00 95.19 94 ASN A CA 1
ATOM 714 C C . ASN A 1 94 ? -1.484 -11.006 7.768 1.00 95.19 94 ASN A C 1
ATOM 716 O O . ASN A 1 94 ? -0.520 -10.315 8.107 1.00 95.19 94 ASN A O 1
ATOM 720 N N . VAL A 1 95 ? -2.591 -10.465 7.240 1.00 94.12 95 VAL A N 1
ATOM 721 C CA . VAL A 1 95 ? -2.779 -9.017 7.105 1.00 94.12 95 VAL A CA 1
ATOM 722 C C . VAL A 1 95 ? -2.771 -8.375 8.491 1.00 94.12 95 VAL A C 1
ATOM 724 O O . VAL A 1 95 ? -2.016 -7.437 8.711 1.00 94.12 95 VAL A O 1
ATOM 727 N N . GLY A 1 96 ? -3.527 -8.904 9.458 1.00 94.38 96 GLY A N 1
ATOM 728 C CA . GLY A 1 96 ? -3.535 -8.403 10.837 1.00 94.38 96 GLY A CA 1
ATOM 729 C C . GLY A 1 96 ? -2.167 -8.434 11.534 1.00 94.38 96 GLY A C 1
ATOM 730 O O . GLY A 1 96 ? -1.835 -7.491 12.249 1.00 94.38 96 GLY A O 1
ATOM 731 N N . GLU A 1 97 ? -1.355 -9.465 11.297 1.00 96.31 97 GLU A N 1
ATOM 732 C CA . GLU A 1 97 ? 0.033 -9.585 11.769 1.00 96.31 97 GLU A CA 1
ATOM 733 C C . GLU A 1 97 ? 0.932 -8.523 11.127 1.00 96.31 97 GLU A C 1
ATOM 735 O O . GLU A 1 97 ? 1.630 -7.791 11.831 1.00 96.31 97 GLU A O 1
ATOM 740 N N . THR A 1 98 ? 0.841 -8.357 9.805 1.00 96.00 98 THR A N 1
ATOM 741 C CA . THR A 1 98 ? 1.563 -7.317 9.054 1.00 96.00 98 THR A CA 1
ATOM 742 C C . THR A 1 98 ? 1.192 -5.915 9.547 1.00 96.00 98 THR A C 1
ATOM 744 O O . THR A 1 98 ? 2.066 -5.073 9.769 1.00 96.00 98 THR A O 1
ATOM 747 N N . LEU A 1 99 ? -0.100 -5.665 9.789 1.00 95.56 99 LEU A N 1
ATOM 748 C CA . LEU A 1 99 ? -0.603 -4.415 10.356 1.00 95.56 99 LEU A CA 1
ATOM 749 C C . LEU A 1 99 ? -0.122 -4.188 11.793 1.00 95.56 99 LEU A C 1
ATOM 751 O O . LEU A 1 99 ? 0.176 -3.047 12.143 1.00 95.56 99 LEU A O 1
ATOM 755 N N . GLN A 1 100 ? -0.037 -5.230 12.626 1.00 95.56 100 GLN A N 1
ATOM 756 C CA . GLN A 1 100 ? 0.468 -5.097 13.994 1.00 95.56 100 GLN A CA 1
ATOM 757 C C . GLN A 1 100 ? 1.973 -4.800 14.000 1.00 95.56 100 GLN A C 1
ATOM 759 O O . GLN A 1 100 ? 2.411 -3.869 14.675 1.00 95.56 100 GLN A O 1
ATOM 764 N N . HIS A 1 101 ? 2.757 -5.533 13.204 1.00 96.19 101 HIS A N 1
ATOM 765 C CA . HIS A 1 101 ? 4.201 -5.324 13.065 1.00 96.19 101 HIS A CA 1
ATOM 766 C C . HIS A 1 101 ? 4.530 -3.901 12.583 1.00 96.19 101 HIS A C 1
ATOM 768 O O . HIS A 1 101 ? 5.455 -3.265 13.081 1.00 96.19 101 HIS A O 1
ATOM 774 N N . GLN A 1 102 ? 3.732 -3.364 11.655 1.00 95.88 102 GLN A N 1
ATOM 775 C CA . GLN A 1 102 ? 3.865 -1.994 11.142 1.00 95.88 102 GLN A CA 1
ATOM 776 C C . GLN A 1 102 ? 3.162 -0.928 12.011 1.00 95.88 102 GLN A C 1
ATOM 778 O O . GLN A 1 102 ? 3.046 0.227 11.597 1.00 95.88 102 GLN A O 1
ATOM 783 N N . GLN A 1 103 ? 2.711 -1.290 13.220 1.00 94.94 103 GLN A N 1
ATOM 784 C CA . GLN A 1 103 ? 2.074 -0.404 14.207 1.00 94.94 103 GLN A CA 1
ATOM 785 C C . GLN A 1 103 ? 0.783 0.283 13.712 1.00 94.94 103 GLN A C 1
ATOM 787 O O . GLN A 1 103 ? 0.402 1.346 14.202 1.00 94.94 103 GLN A O 1
ATOM 792 N N . VAL A 1 104 ? 0.083 -0.313 12.743 1.00 95.62 104 VAL A N 1
ATOM 793 C CA . VAL A 1 104 ? -1.222 0.161 12.25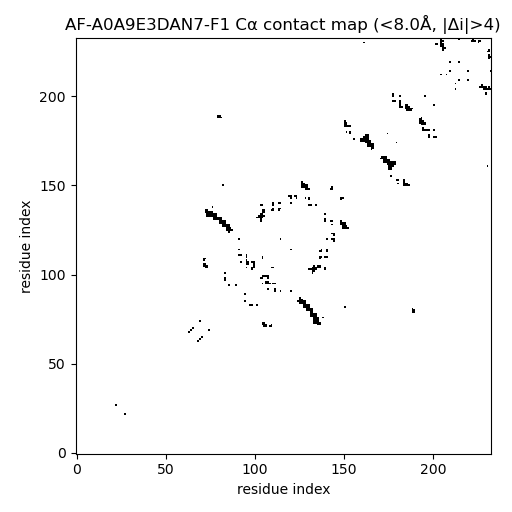4 1.00 95.62 104 VAL A CA 1
ATOM 794 C C . VAL A 1 104 ? -2.325 -0.163 13.255 1.00 95.62 104 VAL A C 1
ATOM 796 O O . VAL A 1 104 ? -3.053 0.739 13.661 1.00 95.62 104 VAL A O 1
ATOM 799 N N . VAL A 1 105 ? -2.401 -1.422 13.695 1.00 94.50 105 VAL A N 1
ATOM 800 C CA . VAL A 1 105 ? -3.358 -1.917 14.702 1.00 94.50 105 VAL A CA 1
ATOM 801 C C . VAL A 1 105 ? -2.616 -2.415 15.940 1.00 94.50 105 VAL A C 1
ATOM 803 O O . VAL A 1 105 ? -1.462 -2.828 15.852 1.00 94.50 105 VAL A O 1
ATOM 806 N N . LYS A 1 106 ? -3.265 -2.397 17.108 1.00 93.19 106 LYS A N 1
ATOM 807 C CA . LYS A 1 106 ? -2.609 -2.773 18.374 1.00 93.19 106 LYS A CA 1
ATOM 808 C C . LYS A 1 106 ? -2.458 -4.289 18.533 1.00 93.19 106 LYS A C 1
ATOM 810 O O . LYS A 1 106 ? -1.462 -4.749 19.090 1.00 93.19 106 LYS A O 1
ATOM 815 N N . THR A 1 107 ? -3.427 -5.064 18.037 1.00 92.75 107 THR A N 1
ATOM 816 C CA . THR A 1 107 ? -3.399 -6.535 18.031 1.00 92.75 107 THR A CA 1
ATOM 817 C C . THR A 1 107 ? -4.033 -7.124 16.770 1.00 92.75 107 THR A C 1
ATOM 819 O O . THR A 1 107 ? -5.004 -6.584 16.234 1.00 92.75 107 THR A O 1
ATOM 822 N N . VAL A 1 108 ? -3.541 -8.296 16.351 1.00 94.44 108 VAL A N 1
ATOM 823 C CA . VAL A 1 108 ? -4.166 -9.126 15.302 1.00 94.44 108 VAL A CA 1
ATOM 824 C C . VAL A 1 108 ? -5.612 -9.474 15.664 1.00 94.44 108 VAL A C 1
ATOM 826 O O . VAL A 1 108 ? -6.498 -9.413 14.817 1.00 94.44 108 VAL A O 1
ATOM 829 N N . ARG A 1 109 ? -5.873 -9.784 16.943 1.00 91.62 109 ARG A N 1
ATOM 830 C CA . ARG A 1 109 ? -7.203 -10.136 17.465 1.00 91.62 109 ARG A CA 1
ATOM 831 C C . ARG A 1 109 ? -8.226 -9.024 17.229 1.00 91.62 109 ARG A C 1
ATOM 833 O O . ARG A 1 109 ? -9.324 -9.315 16.764 1.00 91.62 109 ARG A O 1
ATOM 840 N N . ALA A 1 110 ? -7.871 -7.766 17.500 1.00 90.50 110 ALA A N 1
ATOM 841 C CA . ALA A 1 110 ? -8.748 -6.632 17.216 1.00 90.50 110 ALA A CA 1
ATOM 842 C C . ALA A 1 110 ? -9.043 -6.507 15.711 1.00 90.50 110 ALA A C 1
ATOM 844 O O . ALA A 1 110 ? -10.204 -6.349 15.335 1.00 90.50 110 ALA A O 1
ATOM 845 N N . PHE A 1 111 ? -8.026 -6.652 14.850 1.00 92.69 111 PHE A N 1
ATOM 846 C CA . PHE A 1 111 ? -8.203 -6.610 13.394 1.00 92.69 111 PHE A CA 1
ATOM 847 C C . PHE A 1 111 ? -9.098 -7.735 12.864 1.00 92.69 111 PHE A C 1
ATOM 849 O O . PHE A 1 111 ? -10.074 -7.456 12.174 1.00 92.69 111 PHE A O 1
ATOM 856 N N . VAL A 1 112 ? -8.828 -8.990 13.232 1.00 92.25 112 VAL A N 1
ATOM 857 C CA . VAL A 1 112 ? -9.624 -10.151 12.801 1.00 92.25 112 VAL A CA 1
ATOM 858 C C . VAL A 1 112 ? -11.071 -10.049 13.300 1.00 92.25 112 VAL A C 1
ATOM 860 O O . VAL A 1 112 ? -11.994 -10.355 12.547 1.00 92.25 112 VAL A O 1
ATOM 863 N N . ASN A 1 113 ? -11.296 -9.539 14.517 1.00 90.69 113 ASN A N 1
ATOM 864 C CA . ASN A 1 113 ? -12.644 -9.276 15.029 1.00 90.69 113 ASN A CA 1
ATOM 865 C C . ASN A 1 113 ? -13.362 -8.158 14.247 1.00 90.69 113 ASN A C 1
ATOM 867 O O . ASN A 1 113 ? -14.540 -8.303 13.938 1.00 90.69 113 ASN A O 1
ATOM 871 N N . ALA A 1 114 ? -12.674 -7.065 13.899 1.00 89.50 114 ALA A N 1
ATOM 872 C CA . ALA A 1 114 ? -13.246 -5.966 13.110 1.00 89.50 114 ALA A CA 1
ATOM 873 C C . ALA A 1 114 ? -13.469 -6.330 11.627 1.00 89.50 114 ALA A C 1
ATOM 875 O O . ALA A 1 114 ? -14.315 -5.737 10.959 1.00 89.50 114 ALA A O 1
ATOM 876 N N . ALA A 1 115 ? -12.709 -7.297 11.112 1.00 89.81 115 ALA A N 1
ATOM 877 C CA . ALA A 1 115 ? -12.862 -7.863 9.778 1.00 89.81 115 ALA A CA 1
ATOM 878 C C . ALA A 1 115 ? -13.991 -8.908 9.691 1.00 89.81 115 ALA A C 1
ATOM 880 O O . ALA A 1 115 ? -14.491 -9.186 8.600 1.00 89.81 115 ALA A O 1
ATOM 881 N N . HIS A 1 116 ? -14.398 -9.498 10.820 1.00 87.12 116 HIS A N 1
ATOM 882 C CA . HIS A 1 116 ? -15.390 -10.568 10.859 1.00 87.12 116 HIS A CA 1
ATOM 883 C C . HIS A 1 116 ? -16.741 -10.105 10.288 1.00 87.12 116 HIS A C 1
ATOM 885 O O . HIS A 1 116 ? -17.315 -9.112 10.727 1.00 87.12 116 HIS A O 1
ATOM 891 N N . GLY A 1 117 ? -17.261 -10.836 9.298 1.00 79.56 117 GLY A N 1
ATOM 892 C CA . GLY A 1 117 ? -18.519 -10.503 8.620 1.00 79.56 117 GLY A CA 1
ATOM 893 C C . GLY A 1 117 ? -18.437 -9.354 7.603 1.00 79.56 117 GLY A C 1
ATOM 894 O O . GLY A 1 117 ? -19.432 -9.080 6.936 1.00 79.56 117 GLY A O 1
ATOM 895 N N . ASN A 1 118 ? -17.280 -8.704 7.424 1.00 82.06 118 ASN A N 1
ATOM 896 C CA . ASN A 1 118 ? -17.104 -7.662 6.413 1.00 82.06 118 ASN A CA 1
ATOM 897 C C . ASN A 1 118 ? -16.714 -8.276 5.054 1.00 82.06 118 ASN A C 1
ATOM 899 O O . ASN A 1 118 ? -15.559 -8.633 4.822 1.00 82.06 118 ASN A O 1
ATOM 903 N N . SER A 1 119 ? -17.667 -8.351 4.121 1.00 81.00 119 SER A N 1
ATOM 904 C CA . SER A 1 119 ? -17.446 -8.879 2.763 1.00 81.00 119 SER A CA 1
ATOM 905 C C . SER A 1 119 ? -16.415 -8.092 1.941 1.00 81.00 119 SER A C 1
ATOM 907 O O . SER A 1 119 ? -15.838 -8.638 0.998 1.00 81.00 119 SER A O 1
ATOM 909 N N . GLY A 1 120 ? -16.147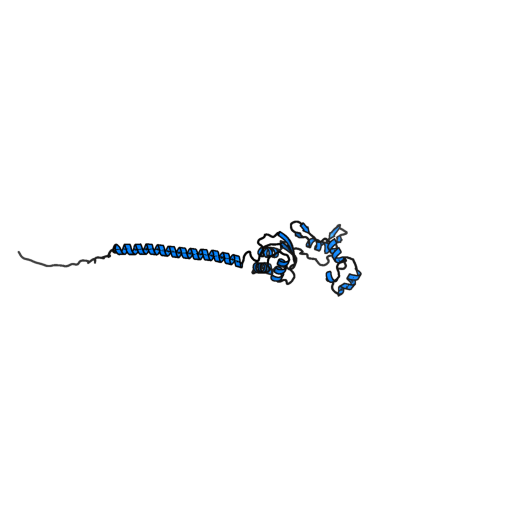 -6.832 2.298 1.00 80.06 120 GLY A N 1
ATOM 910 C CA . GLY A 1 120 ? -15.095 -6.026 1.687 1.00 80.06 120 GLY A CA 1
ATOM 911 C C . GLY A 1 120 ? -13.694 -6.572 1.968 1.00 80.06 120 GLY A C 1
ATOM 912 O O . GLY A 1 120 ? -12.858 -6.543 1.071 1.00 80.06 120 GLY A O 1
ATOM 913 N N . ILE A 1 121 ? -13.445 -7.141 3.157 1.00 83.31 121 ILE A N 1
ATOM 914 C CA . ILE A 1 121 ? -12.144 -7.747 3.498 1.00 83.31 121 ILE A CA 1
ATOM 915 C C . ILE A 1 121 ? -11.842 -8.935 2.584 1.00 83.31 121 ILE A C 1
ATOM 917 O O . ILE A 1 121 ? -10.768 -8.998 1.993 1.00 83.31 121 ILE A O 1
ATOM 921 N N . ASN A 1 122 ? -12.827 -9.810 2.372 1.00 79.31 122 ASN A N 1
ATOM 922 C CA . ASN A 1 122 ? -12.718 -10.955 1.459 1.00 79.31 122 ASN A CA 1
ATOM 923 C C . ASN A 1 122 ? -12.531 -10.541 -0.018 1.00 79.31 122 ASN A C 1
ATOM 925 O O . ASN A 1 122 ? -12.272 -11.393 -0.862 1.00 79.31 122 ASN A O 1
ATOM 929 N N . SER A 1 123 ? -12.695 -9.251 -0.331 1.00 83.31 123 SER A N 1
ATOM 930 C CA . SER A 1 123 ? -12.567 -8.676 -1.674 1.00 83.31 123 SER A CA 1
ATOM 931 C C . SER A 1 123 ? -11.278 -7.856 -1.863 1.00 83.31 123 SER A C 1
ATOM 933 O O . SER A 1 123 ? -11.039 -7.353 -2.967 1.00 83.31 123 SER A O 1
ATOM 935 N N . ILE A 1 124 ? -10.444 -7.706 -0.821 1.00 86.50 124 ILE A N 1
ATOM 936 C CA . ILE A 1 124 ? -9.166 -6.979 -0.894 1.00 86.50 124 ILE A CA 1
ATOM 937 C C . ILE A 1 124 ? -8.280 -7.610 -1.968 1.00 86.50 124 ILE A C 1
ATOM 939 O O . ILE A 1 124 ? -8.030 -8.812 -1.976 1.00 86.50 124 ILE A O 1
ATOM 943 N N . GLN A 1 125 ? -7.779 -6.773 -2.872 1.00 88.75 125 GLN A N 1
ATOM 944 C CA . GLN A 1 125 ? -6.849 -7.201 -3.912 1.00 88.75 125 GLN A CA 1
ATOM 945 C C . GLN A 1 125 ? -5.404 -7.105 -3.399 1.00 88.75 125 GLN A C 1
ATOM 947 O O . GLN A 1 125 ? -5.078 -6.089 -2.775 1.00 88.75 125 GLN A O 1
ATOM 952 N N . PRO A 1 126 ? -4.512 -8.063 -3.709 1.00 91.06 126 PRO A N 1
ATOM 953 C CA . PRO A 1 126 ? -3.084 -7.947 -3.411 1.00 91.06 126 PRO A CA 1
ATOM 954 C C . PRO A 1 126 ? -2.479 -6.639 -3.943 1.00 91.06 126 PRO A C 1
ATOM 956 O O . PRO A 1 126 ? -2.961 -6.081 -4.934 1.00 91.06 126 PRO A O 1
ATOM 959 N N . GLY A 1 127 ? -1.435 -6.132 -3.293 1.00 91.31 127 GLY A N 1
ATOM 960 C CA . GLY A 1 127 ? -0.783 -4.860 -3.617 1.00 91.31 127 GLY A CA 1
ATOM 961 C C . GLY A 1 127 ? -0.621 -3.940 -2.406 1.00 91.31 127 GLY A C 1
ATOM 962 O O . GLY A 1 127 ? -0.704 -4.377 -1.261 1.00 91.31 127 GLY A O 1
ATOM 963 N N . PHE A 1 128 ? -0.367 -2.658 -2.667 1.00 93.25 128 PHE A N 1
ATOM 964 C CA . PHE A 1 128 ? 0.014 -1.686 -1.641 1.00 93.25 128 PHE A CA 1
ATOM 965 C C . PHE A 1 128 ? -1.160 -0.809 -1.193 1.00 93.25 128 PHE A C 1
ATOM 967 O O . PHE A 1 128 ? -1.954 -0.360 -2.019 1.00 93.25 128 PHE A O 1
ATOM 974 N N . TYR A 1 129 ? -1.242 -0.513 0.105 1.00 94.19 129 TYR A N 1
ATOM 975 C CA . TYR A 1 129 ? -2.289 0.316 0.709 1.00 94.19 129 TYR A CA 1
ATOM 976 C C . TYR A 1 129 ? -1.698 1.353 1.668 1.00 94.19 129 TYR A C 1
ATOM 978 O O . TYR A 1 129 ? -0.907 1.007 2.546 1.00 94.19 129 TYR A O 1
ATOM 986 N N . ARG A 1 130 ? -2.109 2.620 1.538 1.00 94.69 130 ARG A N 1
ATOM 987 C CA . ARG A 1 130 ? -1.779 3.697 2.478 1.00 94.69 130 ARG A CA 1
ATOM 988 C C . ARG A 1 130 ? -2.740 3.677 3.665 1.00 94.69 130 ARG A C 1
ATOM 990 O O . ARG A 1 130 ? -3.922 3.998 3.541 1.00 94.69 130 ARG A O 1
ATOM 997 N N . LEU A 1 131 ? -2.210 3.341 4.830 1.00 95.38 131 LEU A N 1
ATOM 998 C CA . LEU A 1 131 ? -2.901 3.369 6.116 1.00 95.38 131 LEU A CA 1
ATOM 999 C C . LEU A 1 131 ? -2.251 4.427 7.021 1.00 95.38 131 LEU A C 1
ATOM 1001 O O . LEU A 1 131 ? -1.319 5.113 6.605 1.00 95.38 131 LEU A O 1
ATOM 1005 N N . ARG A 1 132 ? -2.737 4.568 8.259 1.00 94.88 132 ARG A N 1
ATOM 1006 C CA . ARG A 1 132 ? -2.087 5.391 9.292 1.00 94.88 132 ARG A CA 1
ATOM 1007 C C . ARG A 1 132 ? -1.735 4.520 10.491 1.00 94.88 132 ARG A C 1
ATOM 1009 O O . ARG A 1 132 ? -2.493 3.607 10.798 1.00 94.88 132 ARG A O 1
ATOM 1016 N N . THR A 1 133 ? -0.631 4.787 11.179 1.00 95.31 133 THR A N 1
ATOM 1017 C CA . THR A 1 133 ? -0.275 4.061 12.407 1.00 95.31 133 THR A CA 1
ATOM 1018 C C . THR A 1 133 ? -1.149 4.472 13.579 1.00 95.31 133 THR A C 1
ATOM 1020 O O . THR A 1 133 ? -1.561 5.626 13.663 1.00 95.31 133 THR A O 1
ATOM 1023 N N . GLU A 1 134 ? -1.364 3.562 14.524 1.00 94.25 134 GLU A N 1
ATOM 1024 C CA . GLU A 1 134 ? -2.181 3.769 15.725 1.00 94.25 134 GLU A CA 1
ATOM 1025 C C . GLU A 1 134 ? -3.644 4.156 15.427 1.00 94.25 134 GLU A C 1
ATOM 1027 O O . GLU A 1 134 ? -4.226 5.040 16.067 1.00 94.25 134 GLU A O 1
ATOM 1032 N N . ILE A 1 135 ? -4.243 3.483 14.438 1.00 94.06 135 ILE A N 1
ATOM 1033 C CA . ILE A 1 135 ? -5.684 3.531 14.153 1.00 94.06 135 ILE A CA 1
ATOM 1034 C C . ILE A 1 135 ? -6.397 2.340 14.785 1.00 94.06 135 ILE A C 1
ATOM 1036 O O . ILE A 1 135 ? -5.815 1.268 14.951 1.00 94.06 135 ILE A O 1
ATOM 1040 N N . SER A 1 136 ? -7.683 2.510 15.096 1.00 92.69 136 SER A N 1
ATOM 1041 C CA . SER A 1 136 ? -8.524 1.371 15.465 1.00 92.69 136 SER A CA 1
ATOM 1042 C C . SER A 1 136 ? -8.573 0.330 14.343 1.00 92.69 136 SER A C 1
ATOM 1044 O O . SER A 1 136 ? -8.558 0.661 13.151 1.00 92.69 136 SER A O 1
ATOM 1046 N N . ALA A 1 137 ? -8.727 -0.933 14.719 1.00 92.19 137 ALA A N 1
ATOM 1047 C CA . ALA A 1 137 ? -8.940 -2.057 13.821 1.00 92.19 137 ALA A CA 1
ATOM 1048 C C . ALA A 1 137 ? -10.085 -1.806 12.824 1.00 92.19 137 ALA A C 1
ATOM 1050 O O . ALA A 1 137 ? -9.948 -2.098 11.638 1.00 92.19 137 ALA A O 1
ATOM 1051 N N . SER A 1 138 ? -11.180 -1.183 13.274 1.00 90.12 138 SER A N 1
ATOM 1052 C CA . SER A 1 138 ? -12.302 -0.779 12.414 1.00 90.12 138 SER A CA 1
ATOM 1053 C C . SER A 1 138 ? -11.912 0.250 11.344 1.00 90.12 138 SER A C 1
ATOM 1055 O O . SER A 1 138 ? -12.361 0.148 10.203 1.00 90.12 138 SER A O 1
ATOM 1057 N N . ASN A 1 139 ? -11.038 1.205 11.674 1.00 92.25 139 ASN A N 1
ATOM 1058 C CA . ASN A 1 139 ? -10.521 2.193 10.727 1.00 92.25 139 ASN A CA 1
ATOM 1059 C C . ASN A 1 139 ? -9.485 1.581 9.768 1.00 92.25 139 ASN A C 1
ATOM 1061 O O . ASN A 1 139 ? -9.436 1.975 8.602 1.00 92.25 139 ASN A O 1
ATOM 1065 N N . ALA A 1 140 ? -8.691 0.603 10.218 1.00 93.38 140 ALA A N 1
ATOM 1066 C CA . ALA A 1 140 ? -7.785 -0.156 9.353 1.00 93.38 140 ALA A CA 1
ATOM 1067 C C . ALA A 1 140 ? -8.562 -0.98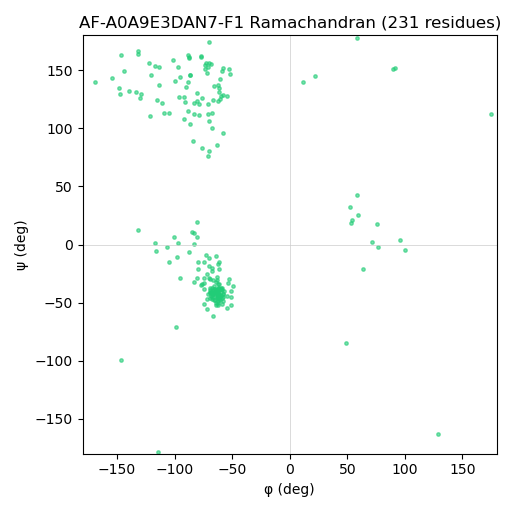2 8.316 1.00 93.38 140 ALA A C 1
ATOM 1069 O O . ALA A 1 140 ? -8.279 -0.891 7.122 1.00 93.38 140 ALA A O 1
ATOM 1070 N N . VAL A 1 141 ? -9.592 -1.708 8.765 1.00 92.62 141 VAL A N 1
ATOM 1071 C CA . VAL A 1 141 ? -10.547 -2.439 7.918 1.00 92.62 141 VAL A CA 1
ATOM 1072 C C . VAL A 1 141 ? -11.186 -1.502 6.889 1.00 92.62 141 VAL A C 1
ATOM 1074 O O . VAL A 1 141 ? -11.068 -1.751 5.692 1.00 92.62 141 VAL A O 1
ATOM 1077 N N . ALA A 1 142 ? -11.785 -0.389 7.329 1.00 91.62 142 ALA A N 1
ATOM 1078 C CA . ALA A 1 142 ? -12.448 0.560 6.435 1.00 91.62 142 ALA A CA 1
ATOM 1079 C C . ALA A 1 142 ? -11.499 1.127 5.361 1.00 91.62 142 ALA A C 1
ATOM 1081 O O . ALA A 1 142 ? -11.865 1.190 4.186 1.00 91.62 142 ALA A O 1
ATOM 1082 N N . ARG A 1 143 ? -10.264 1.487 5.741 1.00 92.75 143 ARG A N 1
ATOM 1083 C CA . ARG A 1 143 ? -9.251 1.999 4.805 1.00 92.75 143 ARG A CA 1
ATOM 1084 C C . ARG A 1 143 ? -8.776 0.953 3.800 1.00 92.75 143 ARG A C 1
ATOM 1086 O O . ARG A 1 143 ? -8.651 1.293 2.629 1.00 92.75 143 ARG A O 1
ATOM 1093 N N . LEU A 1 144 ? -8.549 -0.293 4.222 1.00 92.62 144 LEU A N 1
ATOM 1094 C CA . LEU A 1 144 ? -8.187 -1.386 3.309 1.00 92.62 144 LEU A CA 1
ATOM 1095 C C . LEU A 1 144 ? -9.293 -1.682 2.284 1.00 92.62 144 LEU A C 1
ATOM 1097 O O . LEU A 1 144 ? -8.992 -2.017 1.142 1.00 92.62 144 LEU A O 1
ATOM 1101 N N . THR A 1 145 ? -10.565 -1.529 2.668 1.00 91.69 145 THR A N 1
ATOM 1102 C CA . THR A 1 145 ? -11.706 -1.724 1.756 1.00 91.69 145 THR A CA 1
ATOM 1103 C C . THR A 1 145 ? -11.995 -0.538 0.829 1.00 91.69 145 THR A C 1
ATOM 1105 O O . THR A 1 145 ? -12.722 -0.704 -0.148 1.00 91.69 145 THR A O 1
ATOM 1108 N N . ASP A 1 146 ? -11.447 0.651 1.098 1.00 91.00 146 ASP A N 1
ATOM 1109 C CA . ASP A 1 146 ? -11.621 1.833 0.244 1.00 91.00 146 ASP A CA 1
ATOM 1110 C C . ASP A 1 146 ? -10.531 1.879 -0.849 1.00 91.00 146 ASP A C 1
ATOM 1112 O O . ASP A 1 146 ? -9.351 2.084 -0.534 1.00 91.00 146 ASP A O 1
ATOM 1116 N N . PRO A 1 147 ? -10.893 1.756 -2.145 1.00 88.31 147 PRO A N 1
ATOM 1117 C CA . PRO A 1 147 ? -9.930 1.718 -3.242 1.00 88.31 147 PRO A CA 1
ATOM 1118 C C . PRO A 1 147 ? -9.097 3.001 -3.382 1.00 88.31 147 PRO A C 1
ATOM 1120 O O . PRO A 1 147 ? -8.048 2.955 -4.021 1.00 88.31 147 PRO A O 1
ATOM 1123 N N . LYS A 1 148 ? -9.501 4.128 -2.773 1.00 89.75 148 LYS A N 1
ATOM 1124 C CA . LYS A 1 148 ? -8.704 5.370 -2.743 1.00 89.75 148 LYS A CA 1
ATOM 1125 C C . LYS A 1 148 ? -7.429 5.254 -1.908 1.00 89.75 148 LYS A C 1
ATOM 1127 O O . LYS A 1 148 ? -6.519 6.056 -2.091 1.00 89.75 148 LYS A O 1
ATOM 1132 N N . ASN A 1 149 ? -7.349 4.282 -0.996 1.00 92.06 149 ASN A N 1
ATOM 1133 C CA . ASN A 1 149 ? -6.137 4.029 -0.217 1.00 92.06 149 ASN A CA 1
ATOM 1134 C C . ASN A 1 149 ? -5.170 3.070 -0.931 1.00 92.06 149 ASN A C 1
ATOM 1136 O O . ASN A 1 149 ? -4.064 2.874 -0.435 1.00 92.06 149 ASN A O 1
ATOM 1140 N N . ARG A 1 150 ? -5.537 2.471 -2.076 1.00 91.00 150 ARG A N 1
ATOM 1141 C CA . ARG A 1 150 ? -4.662 1.546 -2.814 1.00 91.00 150 ARG A CA 1
ATOM 1142 C C . ARG A 1 150 ? -3.643 2.315 -3.665 1.00 91.00 150 ARG A C 1
ATOM 1144 O O . ARG A 1 150 ? -4.011 3.111 -4.524 1.00 91.00 150 ARG A O 1
ATOM 1151 N N . VAL A 1 151 ? -2.364 2.032 -3.445 1.00 91.31 151 VAL A N 1
ATOM 1152 C CA . VAL A 1 151 ? -1.194 2.640 -4.103 1.00 91.31 151 VAL A CA 1
ATOM 1153 C C . VAL A 1 151 ? -0.669 1.682 -5.188 1.00 91.31 151 VAL A C 1
ATOM 1155 O O . VAL A 1 151 ? -0.945 0.481 -5.147 1.00 91.31 151 VAL A O 1
ATOM 1158 N N . GLY A 1 152 ? 0.081 2.171 -6.182 1.00 84.75 152 GLY A N 1
ATOM 1159 C CA . GLY A 1 152 ? 0.854 1.290 -7.070 1.00 84.75 152 GLY A CA 1
ATOM 1160 C C . GLY A 1 152 ? 0.068 0.521 -8.138 1.00 84.75 152 GLY A C 1
ATOM 1161 O O . GLY A 1 152 ? 0.590 -0.458 -8.669 1.00 84.75 152 GLY A O 1
ATOM 1162 N N . ARG A 1 153 ? -1.172 0.906 -8.491 1.00 84.25 153 ARG A N 1
ATOM 1163 C CA . ARG A 1 153 ? -1.910 0.230 -9.582 1.00 84.25 153 ARG A CA 1
ATOM 1164 C C . ARG A 1 153 ? -1.393 0.642 -10.965 1.00 84.25 153 ARG A C 1
ATOM 1166 O O . ARG A 1 153 ? -2.002 1.473 -11.636 1.00 84.25 153 ARG A O 1
ATOM 1173 N N . LEU A 1 154 ? -0.321 -0.007 -11.400 1.00 88.69 154 LEU A N 1
ATOM 1174 C CA . LEU A 1 154 ? 0.161 0.028 -12.776 1.00 88.69 154 LEU A CA 1
ATOM 1175 C C . LEU A 1 154 ? -0.524 -1.048 -13.643 1.00 88.69 154 LEU A C 1
ATOM 1177 O O . LEU A 1 154 ? -0.819 -2.144 -13.173 1.00 88.69 154 LEU A O 1
ATOM 1181 N N . VAL A 1 155 ? -0.738 -0.729 -14.920 1.00 89.62 155 VAL A N 1
ATOM 1182 C CA . VAL A 1 155 ? -1.013 -1.680 -16.007 1.00 89.62 155 VAL A CA 1
ATOM 1183 C C . VAL A 1 155 ? -0.041 -1.346 -17.138 1.00 89.62 155 VAL A C 1
ATOM 1185 O O . VAL A 1 155 ? 0.067 -0.180 -17.519 1.00 89.62 155 VAL A O 1
ATOM 1188 N N . ILE A 1 156 ? 0.672 -2.347 -17.654 1.00 91.31 156 ILE A N 1
ATOM 1189 C CA . ILE A 1 156 ? 1.616 -2.205 -18.771 1.00 91.31 156 ILE A CA 1
ATOM 1190 C C . ILE A 1 156 ? 0.992 -2.897 -19.991 1.00 91.31 156 ILE A C 1
ATOM 1192 O O . ILE A 1 156 ? 0.838 -4.116 -19.950 1.00 91.31 156 ILE A O 1
ATOM 1196 N N . PRO A 1 157 ? 0.613 -2.161 -21.052 1.00 90.19 157 PRO A N 1
ATOM 1197 C CA . PRO A 1 157 ? 0.197 -2.764 -22.316 1.00 90.19 157 PRO A CA 1
ATOM 1198 C C . PRO A 1 157 ? 1.366 -3.446 -23.036 1.00 90.19 157 PRO A C 1
ATOM 1200 O O . PRO A 1 157 ? 2.526 -3.053 -22.881 1.00 90.19 157 PRO A O 1
ATOM 1203 N N . GLU A 1 158 ? 1.058 -4.416 -23.886 1.00 90.00 158 GLU A N 1
ATOM 1204 C CA . GLU A 1 158 ? 2.004 -5.033 -24.808 1.00 90.00 158 GLU A CA 1
ATOM 1205 C C . GLU A 1 158 ? 2.660 -4.007 -25.759 1.00 90.00 158 GLU A C 1
ATOM 1207 O O . GLU A 1 158 ? 2.118 -2.939 -26.051 1.00 90.00 158 GLU A O 1
ATOM 1212 N N . GLY A 1 159 ? 3.884 -4.299 -26.212 1.00 91.81 159 GLY A N 1
ATOM 1213 C CA . GLY A 1 159 ? 4.668 -3.401 -27.075 1.00 91.81 159 GLY A CA 1
ATOM 1214 C C . GLY A 1 159 ? 5.220 -2.136 -26.393 1.00 91.81 159 GLY A C 1
ATOM 1215 O O . GLY A 1 159 ? 5.871 -1.320 -27.050 1.00 91.81 159 GLY A O 1
ATOM 1216 N N . ARG A 1 160 ? 4.995 -1.947 -25.084 1.00 94.25 160 ARG A N 1
ATOM 1217 C CA . ARG A 1 160 ? 5.529 -0.813 -24.315 1.00 94.25 160 ARG A CA 1
ATOM 1218 C C . ARG A 1 160 ? 7.057 -0.888 -24.194 1.00 94.25 160 ARG A C 1
ATOM 1220 O O . ARG A 1 160 ? 7.600 -1.852 -23.672 1.00 94.25 160 ARG A O 1
ATOM 1227 N N . GLN A 1 161 ? 7.741 0.172 -24.622 1.00 94.88 161 GLN A N 1
ATOM 1228 C CA . GLN A 1 161 ? 9.192 0.337 -24.449 1.00 94.88 161 GLN A CA 1
ATOM 1229 C C . GLN A 1 161 ? 9.574 0.617 -22.984 1.00 94.88 161 GLN A C 1
ATOM 1231 O O . GLN A 1 161 ? 8.814 1.279 -22.269 1.00 94.88 161 GLN A O 1
ATOM 1236 N N . LEU A 1 162 ? 10.753 0.142 -22.559 1.00 94.50 162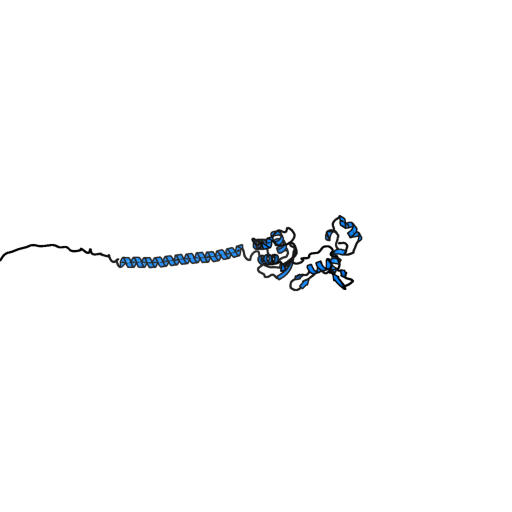 LEU A N 1
ATOM 1237 C CA . LEU A 1 162 ? 11.276 0.305 -21.193 1.00 94.50 162 LEU A CA 1
ATOM 1238 C C . LEU A 1 162 ? 11.525 1.784 -20.846 1.00 94.50 162 LEU A C 1
ATOM 1240 O O . LEU A 1 162 ? 11.007 2.288 -19.848 1.00 94.50 162 LEU A O 1
ATOM 1244 N N . ASP A 1 163 ? 12.264 2.476 -21.715 1.00 95.44 163 ASP A N 1
ATOM 1245 C CA . ASP A 1 163 ? 12.520 3.918 -21.654 1.00 95.44 163 ASP A CA 1
ATOM 1246 C C . ASP A 1 163 ? 11.438 4.741 -22.382 1.00 95.44 163 ASP A C 1
ATOM 1248 O O . ASP A 1 163 ? 10.678 4.241 -23.220 1.00 95.44 163 ASP A O 1
ATOM 1252 N N . ASP A 1 164 ? 11.394 6.040 -22.078 1.00 95.19 164 ASP A N 1
ATOM 1253 C CA . ASP A 1 164 ? 10.621 7.030 -22.830 1.00 95.19 164 ASP A CA 1
ATOM 1254 C C . ASP A 1 164 ? 11.079 7.106 -24.294 1.00 95.19 164 ASP A C 1
ATOM 1256 O O . ASP A 1 164 ? 12.266 7.019 -24.608 1.00 95.19 164 ASP A O 1
ATOM 1260 N N . THR A 1 165 ? 10.121 7.295 -25.204 1.00 94.00 165 THR A N 1
ATOM 1261 C CA . THR A 1 165 ? 10.372 7.372 -26.653 1.00 94.00 165 THR A CA 1
ATOM 1262 C C . THR A 1 165 ? 9.714 8.601 -27.265 1.00 94.00 165 THR A C 1
ATOM 1264 O O . THR A 1 165 ? 8.507 8.811 -27.122 1.00 94.00 165 THR A O 1
ATOM 1267 N N . THR A 1 166 ? 10.499 9.413 -27.971 1.00 95.19 166 THR A N 1
ATOM 1268 C CA . THR A 1 166 ? 10.015 10.622 -28.650 1.00 95.19 166 THR A CA 1
ATOM 1269 C C . THR A 1 166 ? 9.615 10.303 -30.086 1.00 95.19 166 THR A C 1
ATOM 1271 O O . THR A 1 166 ? 10.402 9.752 -30.853 1.00 95.19 166 THR A O 1
ATOM 1274 N N . ASP A 1 167 ? 8.395 10.673 -30.472 1.00 91.75 167 ASP A N 1
ATOM 1275 C CA . ASP A 1 167 ? 7.968 10.643 -31.871 1.00 91.75 167 ASP A CA 1
ATOM 1276 C C . ASP A 1 167 ? 8.675 11.759 -32.658 1.00 91.75 167 ASP A C 1
ATOM 1278 O O . ASP A 1 167 ? 8.393 12.942 -32.469 1.00 91.75 167 ASP A O 1
ATOM 1282 N N . MET A 1 168 ? 9.563 11.370 -33.576 1.00 91.00 168 MET A N 1
ATOM 1283 C CA . MET A 1 168 ? 10.367 12.274 -34.410 1.00 91.00 168 MET A CA 1
ATOM 1284 C C . MET A 1 168 ? 9.549 13.197 -35.332 1.00 91.00 168 MET A C 1
ATOM 1286 O O . MET A 1 168 ? 10.107 14.150 -35.870 1.00 91.00 168 MET A O 1
ATOM 1290 N N . LYS A 1 169 ? 8.251 12.933 -35.550 1.00 91.75 169 LYS A N 1
ATOM 1291 C CA . LYS A 1 169 ? 7.364 13.784 -36.367 1.00 91.75 169 LYS A CA 1
ATOM 1292 C C . LYS A 1 169 ? 6.566 14.791 -35.543 1.00 91.75 169 LYS A C 1
ATOM 1294 O O . LYS A 1 169 ? 6.209 15.841 -36.068 1.00 91.75 169 LYS A O 1
ATOM 1299 N N . THR A 1 170 ? 6.259 14.475 -34.285 1.00 93.69 170 THR A N 1
ATOM 1300 C CA . THR A 1 170 ? 5.402 15.315 -33.422 1.00 93.69 170 THR A CA 1
ATOM 1301 C C . THR A 1 170 ? 6.123 15.887 -32.201 1.00 93.69 170 THR A C 1
ATOM 1303 O O . THR A 1 170 ? 5.535 16.674 -31.464 1.00 93.69 170 THR A O 1
ATOM 1306 N N . ASN A 1 171 ? 7.381 15.493 -31.965 1.00 92.88 171 ASN A N 1
ATOM 1307 C CA . ASN A 1 171 ? 8.158 15.738 -30.742 1.00 92.88 171 ASN A CA 1
ATOM 1308 C C . ASN A 1 171 ? 7.453 15.291 -29.444 1.00 92.88 171 ASN A C 1
ATOM 1310 O O . ASN A 1 171 ? 7.824 15.697 -28.342 1.00 92.88 171 ASN A O 1
ATOM 1314 N N . LYS A 1 172 ? 6.438 14.425 -29.552 1.00 95.00 172 LYS A N 1
ATOM 1315 C CA . LYS A 1 172 ? 5.685 13.912 -28.411 1.00 95.00 172 LYS A CA 1
ATOM 1316 C C . LYS A 1 172 ? 6.467 12.804 -27.711 1.00 95.00 172 LYS A C 1
ATOM 1318 O O . LYS A 1 172 ? 6.737 11.761 -28.305 1.00 95.00 172 LYS A O 1
ATOM 1323 N N . VAL A 1 173 ? 6.758 13.003 -26.428 1.00 94.06 173 VAL A N 1
ATOM 1324 C CA . VAL A 1 173 ? 7.326 11.966 -25.559 1.00 94.06 173 VAL A CA 1
ATOM 1325 C C . VAL A 1 173 ? 6.234 10.975 -25.149 1.00 94.06 173 VAL A C 1
ATOM 1327 O O . VAL A 1 173 ? 5.190 11.354 -24.614 1.00 94.06 173 VAL A O 1
ATOM 1330 N N . ASN A 1 174 ? 6.480 9.690 -25.390 1.00 93.44 174 ASN A N 1
ATOM 1331 C CA . ASN A 1 174 ? 5.622 8.586 -24.981 1.00 93.44 174 ASN A CA 1
ATOM 1332 C C . ASN A 1 174 ? 6.272 7.881 -23.770 1.00 93.44 174 ASN A C 1
ATOM 1334 O O . ASN A 1 174 ? 7.308 7.238 -23.952 1.00 93.44 174 ASN A O 1
ATOM 1338 N N . PRO A 1 175 ? 5.670 7.938 -22.564 1.00 94.62 175 PRO A N 1
ATOM 1339 C CA . PRO A 1 175 ? 6.330 7.531 -21.321 1.00 94.62 175 PRO A CA 1
ATOM 1340 C C . PRO A 1 175 ? 6.523 6.016 -21.208 1.00 94.62 175 PRO A C 1
ATOM 1342 O O . PRO A 1 175 ? 5.546 5.266 -21.258 1.00 94.62 175 PRO A O 1
ATOM 1345 N N . GLY A 1 176 ? 7.773 5.574 -21.076 1.00 95.25 176 GLY A N 1
ATOM 1346 C CA . GLY A 1 176 ? 8.176 4.169 -20.995 1.00 95.25 176 GLY A CA 1
ATOM 1347 C C . GLY A 1 176 ? 7.774 3.488 -19.690 1.00 95.25 176 GLY A C 1
ATOM 1348 O O . GLY A 1 176 ? 7.269 4.129 -18.767 1.00 95.25 176 GLY A O 1
ATOM 1349 N N . ILE A 1 177 ? 8.010 2.177 -19.602 1.00 95.94 177 ILE A N 1
ATOM 1350 C CA . ILE A 1 177 ? 7.696 1.365 -18.414 1.00 95.94 177 ILE A CA 1
ATOM 1351 C C . ILE A 1 177 ? 8.273 1.995 -17.140 1.00 95.94 177 ILE A C 1
ATOM 1353 O O . ILE A 1 177 ? 7.537 2.130 -16.166 1.00 95.94 177 ILE A O 1
ATOM 1357 N N . LEU A 1 178 ? 9.529 2.457 -17.146 1.00 95.62 178 LEU A N 1
ATOM 1358 C CA . LEU A 1 178 ? 10.148 3.060 -15.956 1.00 95.62 178 LEU A CA 1
ATOM 1359 C C . LEU A 1 178 ? 9.419 4.341 -15.507 1.00 95.62 178 LEU A C 1
ATOM 1361 O O . LEU A 1 178 ? 9.131 4.508 -14.323 1.00 95.62 178 LEU A O 1
ATOM 1365 N N . SER A 1 179 ? 9.022 5.201 -16.448 1.00 95.62 179 SER A N 1
ATOM 1366 C CA . SER A 1 179 ? 8.214 6.398 -16.168 1.00 95.62 179 SER A CA 1
ATOM 1367 C C . SER A 1 179 ? 6.796 6.073 -15.695 1.00 95.62 179 SER A C 1
ATOM 1369 O O . SER A 1 179 ? 6.218 6.828 -14.912 1.00 95.62 179 SER A O 1
ATOM 1371 N N . LEU A 1 180 ? 6.216 4.957 -16.145 1.00 95.12 180 LEU A N 1
ATOM 1372 C CA . LEU A 1 180 ? 4.913 4.484 -15.677 1.00 95.12 180 LEU A CA 1
ATOM 1373 C C . LEU A 1 180 ? 4.999 3.870 -14.268 1.00 95.12 180 LEU A C 1
ATOM 1375 O O . LEU A 1 180 ? 4.114 4.127 -13.453 1.00 95.12 180 LEU A O 1
ATOM 1379 N N . ILE A 1 181 ? 6.072 3.133 -13.951 1.00 94.69 181 ILE A N 1
ATOM 1380 C CA . ILE A 1 181 ? 6.366 2.638 -12.595 1.00 94.69 181 ILE A CA 1
ATOM 1381 C C . ILE A 1 181 ? 6.576 3.818 -11.647 1.00 94.69 181 ILE A C 1
ATOM 1383 O O . ILE A 1 181 ? 5.881 3.899 -10.638 1.00 94.69 181 ILE A O 1
ATOM 1387 N N . SER A 1 182 ? 7.455 4.766 -11.990 1.00 94.62 182 SER A N 1
ATOM 1388 C CA . SER A 1 182 ? 7.734 5.957 -11.176 1.00 94.62 182 SER A CA 1
ATOM 1389 C C . SER A 1 182 ? 6.438 6.682 -10.781 1.00 94.62 182 SER A C 1
ATOM 1391 O O . SER A 1 182 ? 6.145 6.822 -9.592 1.00 94.62 182 SER A O 1
ATOM 1393 N N . ARG A 1 183 ? 5.570 6.990 -11.757 1.00 93.44 183 ARG A N 1
ATOM 1394 C CA . ARG A 1 183 ? 4.247 7.603 -11.520 1.00 93.44 183 ARG A CA 1
ATOM 1395 C C . ARG A 1 183 ? 3.308 6.745 -10.668 1.00 93.44 183 ARG A C 1
ATOM 1397 O O . ARG A 1 183 ? 2.520 7.295 -9.909 1.00 93.44 183 ARG A O 1
ATOM 1404 N N . ALA A 1 184 ? 3.364 5.418 -10.787 1.00 92.88 184 ALA A N 1
ATOM 1405 C CA . ALA A 1 184 ? 2.542 4.514 -9.982 1.00 92.88 184 ALA A CA 1
ATOM 1406 C C . ALA A 1 184 ? 3.027 4.402 -8.523 1.00 92.88 184 ALA A C 1
ATOM 1408 O O . ALA A 1 184 ? 2.207 4.164 -7.637 1.00 92.88 184 ALA A O 1
ATOM 1409 N N . THR A 1 185 ? 4.328 4.583 -8.262 1.00 92.69 185 THR A N 1
ATOM 1410 C CA . THR A 1 185 ? 4.889 4.587 -6.896 1.00 92.69 185 THR A CA 1
ATOM 1411 C C . THR A 1 185 ? 4.583 5.856 -6.100 1.00 92.69 185 THR A C 1
ATOM 1413 O O . THR A 1 185 ? 4.741 5.838 -4.882 1.00 92.69 185 THR A O 1
ATOM 1416 N N . CYS A 1 186 ? 4.142 6.934 -6.758 1.00 92.50 186 CYS A N 1
ATOM 1417 C CA . CYS A 1 186 ? 3.845 8.207 -6.107 1.00 92.50 186 CYS A CA 1
ATOM 1418 C C . CYS A 1 186 ? 2.755 8.078 -5.028 1.00 92.50 186 CYS A C 1
ATOM 1420 O O . CYS A 1 186 ? 1.659 7.573 -5.285 1.00 92.50 186 CYS A O 1
ATOM 1422 N N . VAL A 1 187 ? 3.050 8.565 -3.823 1.00 92.81 187 VAL A N 1
ATOM 1423 C CA . VAL A 1 187 ? 2.162 8.528 -2.657 1.00 92.81 187 VAL A CA 1
ATOM 1424 C C . VAL A 1 187 ? 2.393 9.737 -1.746 1.00 92.81 187 VAL A C 1
ATOM 1426 O O . VAL A 1 187 ? 3.528 10.072 -1.411 1.00 92.81 187 VAL A O 1
ATOM 1429 N N . ASP A 1 188 ? 1.303 10.366 -1.308 1.00 92.12 188 ASP A N 1
ATOM 1430 C CA . ASP A 1 188 ? 1.332 11.399 -0.269 1.00 92.12 188 ASP A CA 1
ATOM 1431 C C . ASP A 1 188 ? 1.326 10.737 1.115 1.00 92.12 188 ASP A C 1
ATOM 1433 O O . ASP A 1 188 ? 0.391 10.000 1.443 1.00 92.12 188 ASP A O 1
ATOM 1437 N N . LEU A 1 189 ? 2.341 11.005 1.938 1.00 92.06 189 LEU A N 1
ATOM 1438 C CA . LEU A 1 189 ? 2.452 10.510 3.313 1.00 92.06 189 LEU A CA 1
ATOM 1439 C C . LEU A 1 189 ? 2.560 11.703 4.267 1.00 92.06 189 LEU A C 1
ATOM 1441 O O . LEU A 1 189 ? 3.548 12.428 4.243 1.00 92.06 189 LEU A O 1
ATOM 1445 N N . ASP A 1 190 ? 1.521 11.942 5.071 1.00 91.44 190 ASP A N 1
ATOM 1446 C CA . ASP A 1 190 ? 1.430 13.086 6.004 1.00 91.44 190 ASP A CA 1
ATOM 1447 C C . ASP A 1 190 ? 1.648 14.480 5.363 1.00 91.44 190 ASP A C 1
ATOM 1449 O O . ASP A 1 190 ? 1.944 15.454 6.054 1.00 91.44 190 ASP A O 1
ATOM 1453 N N . GLY A 1 191 ? 1.456 14.591 4.043 1.00 89.62 191 GLY A N 1
ATOM 1454 C CA . GLY A 1 191 ? 1.659 15.817 3.256 1.00 89.62 191 GLY A CA 1
ATOM 1455 C C . GLY A 1 191 ? 2.987 15.883 2.492 1.00 89.62 191 GLY A C 1
ATOM 1456 O O . GLY A 1 191 ? 3.179 16.809 1.709 1.00 89.62 191 GLY A O 1
ATOM 1457 N N . ASP A 1 192 ? 3.875 14.905 2.675 1.00 92.44 192 ASP A N 1
ATOM 1458 C CA . ASP A 1 192 ? 5.109 14.739 1.902 1.00 92.44 192 ASP A CA 1
ATOM 1459 C C . ASP A 1 192 ? 4.854 13.843 0.674 1.00 92.44 192 ASP A C 1
ATOM 1461 O O . ASP A 1 192 ? 4.382 12.710 0.814 1.00 92.44 192 ASP A O 1
ATOM 1465 N N . HIS A 1 193 ? 5.128 14.352 -0.530 1.00 91.94 193 HIS A N 1
ATOM 1466 C CA . HIS A 1 193 ? 4.852 13.659 -1.792 1.00 91.94 193 HIS A CA 1
ATOM 1467 C C . HIS A 1 193 ? 6.064 12.840 -2.240 1.00 91.94 193 HIS A C 1
ATOM 1469 O O . HIS A 1 193 ? 7.070 13.394 -2.689 1.00 91.94 193 HIS A O 1
ATOM 1475 N N . ARG A 1 194 ? 5.972 11.510 -2.148 1.00 90.81 194 ARG A N 1
ATOM 1476 C CA . ARG A 1 194 ? 7.092 10.601 -2.426 1.00 90.81 194 ARG A CA 1
ATOM 1477 C C . ARG A 1 194 ? 6.817 9.717 -3.631 1.00 90.81 194 ARG A C 1
ATOM 1479 O O . ARG A 1 194 ? 5.857 8.956 -3.624 1.00 90.81 194 ARG A O 1
ATOM 1486 N N . CYS A 1 195 ? 7.712 9.755 -4.612 1.00 93.12 195 CYS A N 1
ATOM 1487 C CA . CYS A 1 195 ? 7.785 8.811 -5.727 1.00 93.12 195 CYS A CA 1
ATOM 1488 C C . CYS A 1 195 ? 9.174 8.157 -5.740 1.00 93.12 195 CYS A C 1
ATOM 1490 O O . CYS A 1 195 ? 10.140 8.761 -5.276 1.00 93.12 195 CYS A O 1
ATOM 1492 N N . VAL A 1 196 ? 9.300 6.970 -6.333 1.00 94.06 196 VAL A N 1
ATOM 1493 C CA . VAL A 1 196 ? 10.598 6.443 -6.782 1.00 94.06 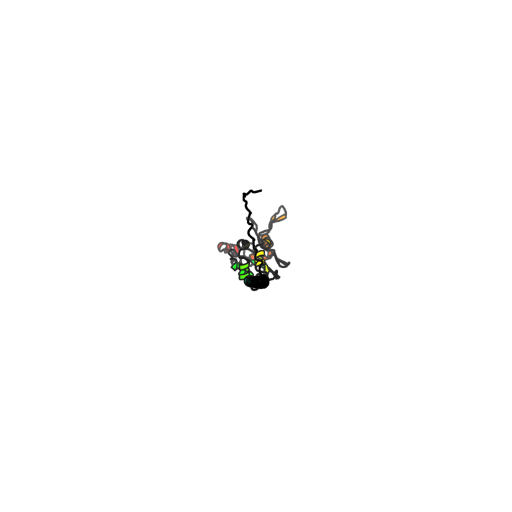196 VAL A CA 1
ATOM 1494 C C . VAL A 1 196 ? 10.923 7.103 -8.125 1.00 94.06 196 VAL A C 1
ATOM 1496 O O . VAL A 1 196 ? 10.056 7.145 -9.004 1.00 94.06 196 VAL A O 1
ATOM 1499 N N . THR A 1 197 ? 12.125 7.654 -8.308 1.00 96.25 197 THR A N 1
ATOM 1500 C CA . THR A 1 197 ? 12.485 8.326 -9.571 1.00 96.25 197 THR A CA 1
ATOM 1501 C C . THR A 1 197 ? 12.800 7.317 -10.679 1.00 96.25 197 THR A C 1
ATOM 1503 O O . THR A 1 197 ? 13.053 6.139 -10.421 1.00 96.25 197 THR A O 1
ATOM 1506 N N . VAL A 1 198 ? 12.791 7.757 -11.941 1.00 96.44 198 VAL A N 1
ATOM 1507 C CA . VAL A 1 198 ? 13.221 6.905 -13.067 1.00 96.44 198 VAL A CA 1
ATOM 1508 C C . VAL A 1 198 ? 14.709 6.560 -12.927 1.00 96.44 198 VAL A C 1
ATOM 1510 O O . VAL A 1 198 ? 15.134 5.458 -13.264 1.00 96.44 198 VAL A O 1
ATOM 1513 N N . GLU A 1 199 ? 15.483 7.477 -12.361 1.00 95.75 199 GLU A N 1
ATOM 1514 C CA . GLU A 1 199 ? 16.909 7.367 -12.086 1.00 95.75 199 GLU A CA 1
ATOM 1515 C C . GLU A 1 199 ? 17.183 6.318 -10.997 1.00 95.75 199 GLU A C 1
ATOM 1517 O O . GLU A 1 199 ? 18.055 5.474 -11.194 1.00 95.75 199 GLU A O 1
ATOM 1522 N N . ASP A 1 200 ? 16.387 6.279 -9.920 1.00 95.94 200 ASP A N 1
ATOM 1523 C CA . ASP A 1 200 ? 16.443 5.219 -8.899 1.00 95.94 200 ASP A CA 1
ATOM 1524 C C . ASP A 1 200 ? 16.116 3.843 -9.497 1.00 95.94 200 ASP A C 1
ATOM 1526 O O . ASP A 1 200 ? 16.792 2.856 -9.204 1.00 95.94 200 ASP A O 1
ATOM 1530 N N . LEU A 1 201 ? 15.098 3.764 -10.366 1.00 95.19 201 LEU A N 1
ATOM 1531 C CA . LEU A 1 201 ? 14.711 2.515 -11.032 1.00 95.19 201 LEU A CA 1
ATOM 1532 C C . LEU A 1 201 ? 15.816 2.010 -11.974 1.00 95.19 201 LEU A C 1
ATOM 1534 O O . LEU A 1 201 ? 16.129 0.819 -11.960 1.00 95.19 201 LEU A O 1
ATOM 1538 N N . ARG A 1 202 ? 16.454 2.905 -12.745 1.00 95.44 202 ARG A N 1
ATOM 1539 C CA . ARG A 1 202 ? 17.638 2.567 -13.556 1.00 95.44 202 ARG A CA 1
ATOM 1540 C C . ARG A 1 202 ? 18.815 2.145 -12.678 1.00 95.44 202 ARG A C 1
ATOM 1542 O O . ARG A 1 202 ? 19.465 1.149 -12.976 1.00 95.44 202 ARG A O 1
ATOM 1549 N N . ALA A 1 203 ? 19.071 2.851 -11.577 1.00 95.06 203 ALA A N 1
ATOM 1550 C CA . ALA A 1 203 ? 20.148 2.520 -10.650 1.00 95.06 203 ALA A CA 1
ATOM 1551 C C . ALA A 1 203 ? 19.940 1.147 -9.987 1.00 95.06 203 ALA A C 1
ATOM 1553 O O . ALA A 1 203 ? 20.906 0.393 -9.861 1.00 95.06 203 ALA A O 1
ATOM 1554 N N . ALA A 1 204 ? 18.706 0.785 -9.627 1.00 93.75 204 ALA A N 1
ATOM 1555 C CA . ALA A 1 204 ? 18.366 -0.555 -9.156 1.00 93.75 204 ALA A CA 1
ATOM 1556 C C . ALA A 1 204 ? 18.590 -1.608 -10.257 1.00 93.75 204 ALA A C 1
ATOM 1558 O O . ALA A 1 204 ? 19.325 -2.573 -10.042 1.00 93.75 204 ALA A O 1
ATOM 1559 N N . ALA A 1 205 ? 18.056 -1.381 -11.463 1.00 92.62 205 ALA A N 1
ATOM 1560 C CA . ALA A 1 205 ? 18.242 -2.273 -12.609 1.00 92.62 205 ALA A CA 1
ATOM 1561 C C . ALA A 1 205 ? 19.729 -2.532 -12.920 1.00 92.62 205 ALA A C 1
ATOM 1563 O O . ALA A 1 205 ? 20.127 -3.683 -13.093 1.00 92.62 205 ALA A O 1
ATOM 1564 N N . THR A 1 206 ? 20.576 -1.497 -12.912 1.00 93.69 206 THR A N 1
ATOM 1565 C CA . THR A 1 206 ? 22.027 -1.601 -13.145 1.00 93.69 206 THR A CA 1
ATOM 1566 C C . THR A 1 206 ? 22.796 -2.262 -11.994 1.00 93.69 206 THR A C 1
ATOM 1568 O O . THR A 1 206 ? 23.699 -3.053 -12.259 1.00 93.69 206 THR A O 1
ATOM 1571 N N . ASN A 1 207 ? 22.501 -1.940 -10.726 1.00 93.12 207 ASN A N 1
ATOM 1572 C CA . ASN A 1 207 ? 23.395 -2.272 -9.601 1.00 93.12 207 ASN A CA 1
ATOM 1573 C C . ASN A 1 207 ? 22.935 -3.450 -8.721 1.00 93.12 207 ASN A C 1
ATOM 1575 O O . ASN A 1 207 ? 23.741 -3.969 -7.948 1.00 93.12 207 ASN A O 1
ATOM 1579 N N . SER A 1 208 ? 21.677 -3.893 -8.805 1.00 93.25 208 SER A N 1
ATOM 1580 C CA . SER A 1 208 ? 21.196 -5.057 -8.044 1.00 93.25 208 SER A CA 1
ATOM 1581 C C . SER A 1 208 ? 21.789 -6.383 -8.549 1.00 93.25 208 SER A C 1
ATOM 1583 O O . SER A 1 208 ? 22.187 -6.513 -9.709 1.00 93.25 208 SER A O 1
ATOM 1585 N N . SER A 1 209 ? 21.831 -7.404 -7.686 1.00 91.62 209 SER A N 1
ATOM 1586 C CA . SER A 1 209 ? 22.195 -8.761 -8.109 1.00 91.62 209 SER A CA 1
ATOM 1587 C C . SER A 1 209 ? 21.075 -9.407 -8.931 1.00 91.62 209 SER A C 1
ATOM 1589 O O . SER A 1 209 ? 19.901 -9.062 -8.784 1.00 91.62 209 SER A O 1
ATOM 1591 N N . LEU A 1 210 ? 21.420 -10.388 -9.769 1.00 89.81 210 LEU A N 1
ATOM 1592 C CA . LEU A 1 210 ? 20.439 -11.086 -10.609 1.00 89.81 210 LEU A CA 1
ATOM 1593 C C . LEU A 1 210 ? 19.393 -11.843 -9.774 1.00 89.81 210 LEU A C 1
ATOM 1595 O O . LEU A 1 210 ? 18.236 -11.937 -10.170 1.00 89.81 210 LEU A O 1
ATOM 1599 N N . GLN A 1 211 ? 19.777 -12.315 -8.582 1.00 88.94 211 GLN A N 1
ATOM 1600 C CA . GLN A 1 211 ? 18.863 -12.934 -7.621 1.00 88.94 211 GLN A CA 1
ATOM 1601 C C . GLN A 1 211 ? 17.887 -11.910 -7.020 1.00 88.94 211 GLN A C 1
ATOM 1603 O O . GLN A 1 211 ? 16.711 -12.219 -6.864 1.00 88.94 211 GLN A O 1
ATOM 1608 N N . ALA A 1 212 ? 18.345 -10.688 -6.719 1.00 90.31 212 ALA A N 1
ATOM 1609 C CA . ALA A 1 212 ? 17.485 -9.614 -6.211 1.00 90.31 212 ALA A CA 1
ATOM 1610 C C . ALA A 1 212 ? 16.512 -9.080 -7.280 1.00 90.31 212 ALA A C 1
ATOM 1612 O O . ALA A 1 212 ? 15.409 -8.659 -6.948 1.00 90.31 212 ALA A O 1
ATOM 1613 N N . LEU A 1 213 ? 16.904 -9.148 -8.556 1.00 89.56 213 LEU A N 1
ATOM 1614 C CA . LEU A 1 213 ? 16.056 -8.857 -9.717 1.00 89.56 213 LEU A CA 1
ATOM 1615 C C . LEU A 1 213 ? 15.184 -10.057 -10.152 1.00 89.56 213 LEU A C 1
ATOM 1617 O O . LEU A 1 213 ? 14.447 -9.944 -11.125 1.00 89.56 213 LEU A O 1
ATOM 1621 N N . ALA A 1 214 ? 15.266 -11.196 -9.450 1.00 91.88 214 ALA A N 1
ATOM 1622 C CA . ALA A 1 214 ? 14.558 -12.445 -9.759 1.00 91.88 214 ALA A CA 1
ATOM 1623 C C . ALA A 1 214 ? 14.732 -12.948 -11.214 1.00 91.88 214 ALA A C 1
ATOM 1625 O O . ALA A 1 214 ? 13.834 -13.583 -11.771 1.00 91.88 214 ALA A O 1
ATOM 1626 N N . VAL A 1 215 ? 15.894 -12.687 -11.826 1.00 90.62 215 VAL A N 1
ATOM 1627 C CA . VAL A 1 215 ? 16.198 -13.070 -13.215 1.00 90.62 215 VAL A CA 1
ATOM 1628 C C . VAL A 1 215 ? 16.152 -14.601 -13.350 1.00 90.62 215 VAL A C 1
ATOM 1630 O O . VAL A 1 215 ? 16.869 -15.297 -12.622 1.00 90.62 215 VAL A O 1
ATOM 1633 N N . PRO A 1 216 ? 15.330 -15.159 -14.259 1.00 93.50 216 PRO A N 1
ATOM 1634 C CA . PRO A 1 216 ? 15.189 -16.604 -14.397 1.00 93.50 216 PRO A CA 1
ATOM 1635 C C . PRO A 1 216 ? 16.453 -17.230 -15.015 1.00 93.50 216 PRO A C 1
ATOM 1637 O O . PRO A 1 216 ? 17.120 -16.575 -15.817 1.00 93.50 216 PRO A O 1
ATOM 1640 N N . PRO A 1 217 ? 16.774 -18.511 -14.730 1.00 93.88 217 PRO A N 1
ATOM 1641 C C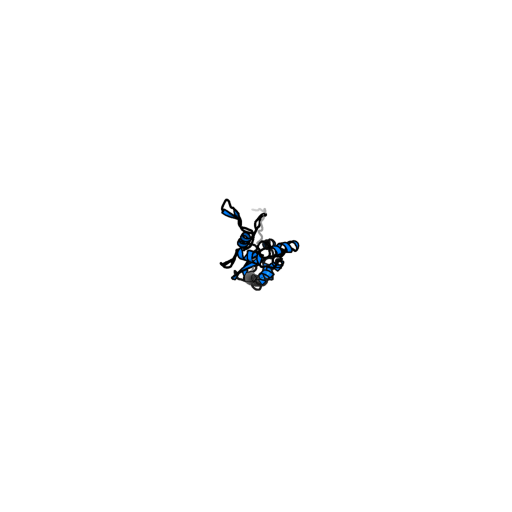A . PRO A 1 217 ? 18.041 -19.125 -15.144 1.00 93.88 217 PRO A CA 1
ATOM 1642 C C . PRO A 1 217 ? 18.364 -19.035 -16.643 1.00 93.88 217 PRO A C 1
ATOM 1644 O O . PRO A 1 217 ? 19.527 -18.883 -16.999 1.00 93.88 217 PRO A O 1
ATOM 1647 N N . TRP A 1 218 ? 17.350 -19.075 -17.515 1.00 94.25 218 TRP A N 1
ATOM 1648 C CA . TRP A 1 218 ? 17.520 -18.972 -18.971 1.00 94.25 218 TRP A CA 1
ATOM 1649 C C . TRP A 1 218 ? 17.939 -17.573 -19.457 1.00 94.25 218 TRP A C 1
ATOM 1651 O O . TRP A 1 218 ? 18.436 -17.448 -20.571 1.00 94.25 218 TRP A O 1
ATOM 1661 N N . ALA A 1 219 ? 17.745 -16.529 -18.646 1.00 93.19 219 ALA A N 1
ATOM 1662 C CA . ALA A 1 219 ? 18.089 -15.147 -18.981 1.00 93.19 219 ALA A CA 1
ATOM 1663 C C . ALA A 1 219 ? 19.445 -14.704 -18.399 1.00 93.19 219 ALA A C 1
ATOM 1665 O O . ALA A 1 219 ? 19.948 -13.646 -18.761 1.00 93.19 219 ALA A O 1
ATOM 1666 N N . VAL A 1 220 ? 20.051 -15.493 -17.503 1.00 92.94 220 VAL A N 1
ATOM 1667 C CA . VAL A 1 220 ? 21.253 -15.093 -16.745 1.00 92.94 220 VAL A CA 1
ATOM 1668 C C . VAL A 1 220 ? 22.439 -14.753 -17.652 1.00 92.94 220 VAL A C 1
ATOM 1670 O O . VAL A 1 220 ? 23.162 -13.805 -17.361 1.00 92.94 220 VAL A O 1
ATOM 1673 N N . GLU A 1 221 ? 22.648 -15.489 -18.741 1.00 92.75 221 GLU A N 1
ATOM 1674 C CA . GLU A 1 221 ? 23.766 -15.263 -19.668 1.00 92.75 221 GLU A CA 1
ATOM 1675 C C . GLU A 1 221 ? 23.656 -13.920 -20.429 1.00 92.75 221 GLU A C 1
ATOM 1677 O O . GLU A 1 221 ? 24.490 -13.050 -20.163 1.00 92.75 221 GLU A O 1
ATOM 1682 N N . PRO A 1 222 ? 22.615 -13.648 -21.248 1.00 92.44 222 PRO A N 1
ATOM 1683 C CA . PRO A 1 222 ? 22.495 -12.371 -21.969 1.00 92.44 222 PRO A CA 1
ATOM 1684 C C . PRO A 1 222 ? 22.356 -11.148 -21.042 1.00 92.44 222 PRO A C 1
ATOM 1686 O O . PRO A 1 222 ? 22.787 -10.046 -21.380 1.00 92.44 222 PRO A O 1
ATOM 1689 N N . VAL A 1 223 ? 21.808 -11.323 -19.834 1.00 92.12 223 VAL A N 1
ATOM 1690 C CA . VAL A 1 223 ? 21.739 -10.253 -18.822 1.00 92.12 223 VAL A CA 1
ATOM 1691 C C . VAL A 1 223 ? 23.124 -9.897 -18.258 1.00 92.12 223 VAL A C 1
ATOM 1693 O O . VAL A 1 223 ? 23.360 -8.741 -17.900 1.00 92.12 223 VAL A O 1
ATOM 1696 N N . ASN A 1 224 ? 24.065 -10.848 -18.209 1.00 90.75 224 ASN A N 1
ATOM 1697 C CA . ASN A 1 224 ? 25.456 -10.568 -17.843 1.00 90.75 224 ASN A CA 1
ATOM 1698 C C . ASN A 1 224 ? 26.242 -9.900 -18.984 1.00 90.75 224 ASN A C 1
ATOM 1700 O O . ASN A 1 224 ? 27.074 -9.041 -18.697 1.00 90.75 224 ASN A O 1
ATOM 1704 N N . GLU A 1 225 ? 25.968 -10.229 -20.253 1.00 93.12 225 GLU A N 1
ATOM 1705 C CA . GLU A 1 225 ? 26.610 -9.582 -21.414 1.00 93.12 225 GLU A CA 1
ATOM 1706 C C . GLU A 1 225 ? 26.348 -8.066 -21.455 1.00 93.12 225 GLU A C 1
ATOM 1708 O O . GLU A 1 225 ? 27.246 -7.279 -21.758 1.00 93.12 225 GLU A O 1
ATOM 1713 N N . LEU A 1 226 ? 25.141 -7.641 -21.066 1.00 90.94 226 LEU A N 1
ATOM 1714 C CA . LEU A 1 226 ? 24.753 -6.228 -20.941 1.00 90.94 226 LEU A CA 1
ATOM 1715 C C . LEU A 1 226 ? 25.381 -5.514 -19.723 1.00 90.94 226 LEU A C 1
ATOM 1717 O O . LEU A 1 226 ? 25.298 -4.289 -19.608 1.00 90.94 226 LEU A O 1
ATOM 1721 N N . ALA A 1 227 ? 26.038 -6.260 -18.829 1.00 88.00 227 ALA A N 1
ATOM 1722 C CA . ALA A 1 227 ? 26.833 -5.808 -17.686 1.00 88.00 227 ALA A CA 1
ATOM 1723 C C . ALA A 1 227 ? 26.165 -4.763 -16.764 1.00 88.00 227 ALA A C 1
ATOM 1725 O O . ALA A 1 227 ? 25.613 -5.119 -15.721 1.00 88.00 227 ALA A O 1
ATOM 1726 N N . LYS A 1 228 ? 26.270 -3.472 -17.116 1.00 88.06 228 LYS A N 1
ATOM 1727 C CA . LYS A 1 228 ? 25.778 -2.316 -16.340 1.00 88.06 228 LYS A CA 1
ATOM 1728 C C . LYS A 1 228 ? 24.687 -1.498 -17.044 1.00 88.06 228 LYS A C 1
ATOM 1730 O O . LYS A 1 228 ? 24.232 -0.509 -16.469 1.00 88.06 228 LYS A O 1
ATOM 1735 N N . ASP A 1 229 ? 24.254 -1.874 -18.245 1.00 91.88 229 ASP A N 1
ATOM 1736 C CA . ASP A 1 229 ? 23.085 -1.244 -18.868 1.00 91.88 229 ASP A CA 1
ATOM 1737 C C . ASP A 1 229 ? 21.837 -1.489 -17.992 1.00 91.88 229 ASP A C 1
ATOM 1739 O O . ASP A 1 229 ? 21.628 -2.594 -17.487 1.00 91.88 229 ASP A O 1
ATOM 1743 N N . HIS A 1 230 ? 20.995 -0.469 -17.796 1.00 91.50 230 HIS A N 1
ATOM 1744 C CA . HIS A 1 230 ? 19.709 -0.627 -17.106 1.00 91.50 230 HIS A CA 1
ATOM 1745 C C . HIS A 1 230 ? 18.698 -1.432 -17.937 1.00 91.50 230 HIS A C 1
ATOM 1747 O O . HIS A 1 230 ? 17.667 -1.835 -17.411 1.00 91.50 230 HIS A O 1
ATOM 1753 N N . ARG A 1 231 ? 18.992 -1.677 -19.221 1.00 91.31 231 ARG A N 1
ATOM 1754 C CA . ARG A 1 231 ? 18.210 -2.486 -20.174 1.00 91.31 231 ARG A CA 1
ATOM 1755 C C . ARG A 1 231 ? 18.479 -3.990 -20.089 1.00 91.31 231 ARG A C 1
ATOM 1757 O O . ARG A 1 231 ? 18.024 -4.741 -20.944 1.00 91.31 231 ARG A O 1
ATOM 1764 N N . ARG A 1 232 ? 19.207 -4.436 -19.064 1.00 89.69 232 ARG A N 1
ATOM 1765 C CA . ARG A 1 232 ? 19.446 -5.856 -18.757 1.00 89.69 232 ARG A CA 1
ATOM 1766 C C . ARG A 1 232 ? 18.278 -6.535 -18.006 1.00 89.69 232 ARG A C 1
ATOM 1768 O O . ARG A 1 232 ? 18.493 -7.547 -17.346 1.00 89.69 232 ARG A O 1
ATOM 1775 N N . ILE A 1 233 ? 17.073 -5.958 -18.056 1.00 85.75 233 ILE A N 1
ATOM 1776 C CA . ILE A 1 233 ? 15.833 -6.445 -17.419 1.00 85.75 233 ILE A CA 1
ATOM 1777 C C . ILE A 1 233 ? 14.637 -6.329 -18.368 1.00 85.75 233 ILE A C 1
ATOM 1779 O O . ILE A 1 233 ? 14.658 -5.406 -19.215 1.00 85.75 233 ILE A O 1
#